Protein AF-R5N686-F1 (afdb_monomer)

pLDDT: mean 76.96, std 25.01, range [29.38, 97.94]

Structure (mmCIF, N/CA/C/O backbone):
data_AF-R5N686-F1
#
_entry.id   AF-R5N686-F1
#
loop_
_atom_site.group_PDB
_atom_site.id
_atom_site.type_symbol
_atom_site.label_atom_id
_atom_site.label_alt_id
_atom_site.label_comp_id
_atom_site.label_asym_id
_atom_site.label_entity_id
_atom_site.label_seq_id
_atom_site.pdbx_PDB_ins_code
_atom_site.Cartn_x
_atom_site.Cartn_y
_atom_site.Cartn_z
_atom_site.occupancy
_atom_site.B_iso_or_equiv
_atom_site.auth_seq_id
_atom_site.auth_comp_id
_atom_site.auth_asym_id
_atom_site.auth_atom_id
_atom_site.pdbx_PDB_model_num
ATOM 1 N N . MET A 1 1 ? 64.840 -12.764 22.451 1.00 42.88 1 MET A N 1
ATOM 2 C CA . MET A 1 1 ? 63.459 -12.683 21.934 1.00 42.88 1 MET A CA 1
ATOM 3 C C . MET A 1 1 ? 63.050 -14.094 21.562 1.00 42.88 1 MET A C 1
ATOM 5 O O . MET A 1 1 ? 63.512 -14.595 20.548 1.00 42.88 1 MET A O 1
ATOM 9 N N . LEU A 1 2 ? 62.350 -14.769 22.474 1.00 39.16 2 LEU A N 1
ATOM 10 C CA . LEU A 1 2 ? 61.938 -16.172 22.367 1.00 39.16 2 LEU A CA 1
ATOM 11 C C . LEU A 1 2 ? 60.474 -16.247 21.909 1.00 39.16 2 LEU A C 1
ATOM 13 O O . LEU A 1 2 ? 59.713 -15.312 22.149 1.00 39.16 2 LEU A O 1
ATOM 17 N N . GLY A 1 3 ? 60.158 -17.325 21.190 1.00 35.25 3 GLY A N 1
ATOM 18 C CA . GLY A 1 3 ? 58.956 -17.522 20.381 1.00 35.25 3 GLY A CA 1
ATOM 19 C C . GLY A 1 3 ? 57.636 -17.642 21.144 1.00 35.25 3 GLY A C 1
ATOM 20 O O . GLY A 1 3 ? 57.605 -17.960 22.329 1.00 35.25 3 GLY A O 1
ATOM 21 N N . LEU A 1 4 ? 56.549 -17.383 20.413 1.00 40.59 4 LEU A N 1
ATOM 22 C CA . LEU A 1 4 ? 55.171 -17.647 20.822 1.00 40.59 4 LEU A CA 1
ATOM 23 C C . LEU A 1 4 ? 54.800 -19.087 20.441 1.00 40.59 4 LEU A C 1
ATOM 25 O O . LEU A 1 4 ? 54.733 -19.414 19.256 1.00 40.59 4 LEU A O 1
ATOM 29 N N . GLU A 1 5 ? 54.546 -19.917 21.449 1.00 43.22 5 GLU A N 1
ATOM 30 C CA . GLU A 1 5 ? 53.893 -21.220 21.317 1.00 43.22 5 GLU A CA 1
ATOM 31 C C . GLU A 1 5 ? 52.370 -21.100 21.488 1.00 43.22 5 GLU A C 1
ATOM 33 O O . GLU A 1 5 ? 51.851 -20.171 22.109 1.00 43.22 5 GLU A O 1
ATOM 38 N N . ALA A 1 6 ? 51.678 -22.056 20.872 1.00 44.53 6 ALA A N 1
ATOM 39 C CA . ALA A 1 6 ? 50.236 -22.173 20.725 1.00 44.53 6 ALA A CA 1
ATOM 40 C C . ALA A 1 6 ? 49.488 -22.483 22.035 1.00 44.53 6 ALA A C 1
ATOM 42 O O . ALA A 1 6 ? 49.998 -23.177 22.910 1.00 44.53 6 ALA A O 1
ATOM 43 N N . LEU A 1 7 ? 48.220 -22.062 22.104 1.00 36.03 7 LEU A N 1
ATOM 44 C CA . LEU A 1 7 ? 47.238 -22.553 23.072 1.00 36.03 7 LEU A CA 1
ATOM 45 C C . LEU A 1 7 ? 45.886 -22.744 22.375 1.00 36.03 7 LEU A C 1
ATOM 47 O O . LEU A 1 7 ? 45.159 -21.796 22.090 1.00 36.03 7 LEU A O 1
ATOM 51 N N . THR A 1 8 ? 45.585 -24.004 22.079 1.00 42.06 8 THR A N 1
ATOM 52 C CA . THR A 1 8 ? 44.254 -24.524 21.761 1.00 42.06 8 THR A CA 1
ATOM 53 C C . THR A 1 8 ? 43.495 -24.759 23.067 1.00 42.06 8 THR A C 1
ATOM 55 O O . THR A 1 8 ? 44.001 -25.463 23.940 1.00 42.06 8 THR A O 1
ATOM 58 N N . GLN A 1 9 ? 42.283 -24.220 23.199 1.00 41.69 9 GLN A N 1
ATOM 59 C CA . GLN A 1 9 ? 41.334 -24.621 24.240 1.00 41.69 9 GLN A CA 1
ATOM 60 C C . GLN A 1 9 ? 40.068 -25.168 23.583 1.00 41.69 9 GLN A C 1
ATOM 62 O O . GLN A 1 9 ? 39.282 -24.427 22.998 1.00 41.69 9 GLN A O 1
ATOM 67 N N . GLU A 1 10 ? 39.909 -26.486 23.682 1.00 42.16 10 GLU A N 1
ATOM 68 C CA . GLU A 1 10 ? 38.623 -27.167 23.585 1.00 42.16 10 GLU A CA 1
ATOM 69 C C . GLU A 1 10 ? 37.818 -26.888 24.860 1.00 42.16 10 GLU A C 1
ATOM 71 O O . GLU A 1 10 ? 38.369 -26.924 25.963 1.00 42.16 10 GLU A O 1
ATOM 76 N N . VAL A 1 11 ? 36.516 -26.635 24.723 1.00 42.75 11 VAL A N 1
ATOM 77 C CA . VAL A 1 11 ? 35.592 -26.586 25.861 1.00 42.75 11 VAL A CA 1
ATOM 78 C C . VAL A 1 11 ? 34.513 -27.639 25.647 1.00 42.75 11 VAL A C 1
ATOM 80 O O . VAL A 1 11 ? 33.753 -27.599 24.679 1.00 42.75 11 VAL A O 1
ATOM 83 N N . SER A 1 12 ? 34.516 -28.606 26.560 1.00 42.28 12 SER A N 1
ATOM 84 C CA . SER A 1 12 ? 33.666 -29.788 26.605 1.00 42.28 12 SER A CA 1
ATOM 85 C C . SER A 1 12 ? 32.178 -29.465 26.696 1.00 42.28 12 SER A C 1
ATOM 87 O O . SER A 1 12 ? 31.728 -28.674 27.523 1.00 42.28 12 SER A O 1
ATOM 89 N N . SER A 1 13 ? 31.407 -30.175 25.876 1.00 47.75 13 SER A N 1
ATOM 90 C CA . SER A 1 13 ? 29.952 -30.280 25.952 1.00 47.75 13 SER A CA 1
ATOM 91 C C . SER A 1 13 ? 29.552 -31.221 27.090 1.00 47.75 13 SER A C 1
ATOM 93 O O . SER A 1 13 ? 29.556 -32.430 26.893 1.00 47.75 13 SER A O 1
ATOM 95 N N . SER A 1 14 ? 29.211 -30.697 28.270 1.00 42.28 14 SER A N 1
ATOM 96 C CA . SER A 1 14 ? 28.464 -31.449 29.297 1.00 42.28 14 SER A CA 1
ATOM 97 C C . SER A 1 14 ? 28.115 -30.568 30.500 1.00 42.28 14 SER A C 1
ATOM 99 O O . SER A 1 14 ? 28.867 -30.561 31.471 1.00 42.28 14 SER A O 1
ATOM 101 N N . THR A 1 15 ? 27.012 -29.809 30.453 1.00 45.69 15 THR A N 1
ATOM 102 C CA . THR A 1 15 ? 26.238 -29.376 31.648 1.00 45.69 15 THR A CA 1
ATOM 103 C C . THR A 1 15 ? 25.014 -28.545 31.245 1.00 45.69 15 THR A C 1
ATOM 105 O O . THR A 1 15 ? 24.972 -27.350 31.482 1.00 45.69 15 THR A O 1
ATOM 108 N N . LEU A 1 16 ? 24.001 -29.163 30.626 1.00 40.44 16 LEU A N 1
ATOM 109 C CA . LEU A 1 16 ? 22.613 -28.653 30.611 1.00 40.44 16 LEU A CA 1
ATOM 110 C C . LEU A 1 16 ? 21.619 -29.825 30.494 1.00 40.44 16 LEU A C 1
ATOM 112 O O . LEU A 1 16 ? 20.724 -29.826 29.656 1.00 40.44 16 LEU A O 1
ATOM 116 N N . LEU A 1 17 ? 21.804 -30.867 31.307 1.00 42.91 17 LEU A N 1
ATOM 117 C CA . LEU A 1 17 ? 20.810 -31.936 31.447 1.00 42.91 17 LEU A CA 1
ATOM 118 C C . LEU A 1 17 ? 20.824 -32.527 32.862 1.00 42.91 17 LEU A C 1
ATOM 120 O O . LEU A 1 17 ? 20.857 -33.735 33.047 1.00 42.91 17 LEU A O 1
ATOM 124 N N . GLU A 1 18 ? 20.837 -31.654 33.870 1.00 43.22 18 GLU A N 1
ATOM 125 C CA . GLU A 1 18 ? 20.765 -32.065 35.278 1.00 43.22 18 GLU A CA 1
ATOM 126 C C . GLU A 1 18 ? 19.968 -31.055 36.120 1.00 43.22 18 GLU A C 1
ATOM 128 O O . GLU A 1 18 ? 20.351 -30.673 37.219 1.00 43.22 18 GLU A O 1
ATOM 133 N N . GLN A 1 19 ? 18.842 -30.587 35.570 1.00 42.19 19 GLN A N 1
ATOM 134 C CA . GLN A 1 19 ? 17.788 -29.873 36.311 1.00 42.19 19 GLN A CA 1
ATOM 135 C C . GLN A 1 19 ? 16.384 -30.323 35.872 1.00 42.19 19 GLN A C 1
ATOM 137 O O . GLN A 1 19 ? 15.437 -29.546 35.851 1.00 42.19 19 GLN A O 1
ATOM 142 N N . ALA A 1 20 ? 16.243 -31.598 35.513 1.00 40.50 20 ALA A N 1
ATOM 143 C CA . ALA A 1 20 ? 14.956 -32.212 35.200 1.00 40.50 20 ALA A CA 1
ATOM 144 C C . ALA A 1 20 ? 14.817 -33.539 35.952 1.00 40.50 20 ALA A C 1
ATOM 146 O O . ALA A 1 20 ? 14.688 -34.593 35.340 1.00 40.50 20 ALA A O 1
ATOM 147 N N . ASN A 1 21 ? 14.920 -33.504 37.286 1.00 40.41 21 ASN A N 1
ATOM 148 C CA . ASN A 1 21 ? 14.367 -34.574 38.116 1.00 40.41 21 ASN A CA 1
ATOM 149 C C . ASN A 1 21 ? 14.237 -34.163 39.592 1.00 40.41 21 ASN A C 1
ATOM 151 O O . ASN A 1 21 ? 15.184 -34.279 40.363 1.00 40.41 21 ASN A O 1
ATOM 155 N N . SER A 1 22 ? 13.049 -33.693 39.980 1.00 40.00 22 SER A N 1
ATOM 156 C CA . SER A 1 22 ? 12.527 -33.801 41.350 1.00 40.00 22 SER A CA 1
ATOM 157 C C . SER A 1 22 ? 11.013 -33.542 41.351 1.00 40.00 22 SER A C 1
ATOM 159 O O . SER A 1 22 ? 10.584 -32.404 41.502 1.00 40.00 22 SER A O 1
ATOM 161 N N . LEU A 1 23 ? 10.257 -34.619 41.093 1.00 38.88 23 LEU A N 1
ATOM 162 C CA . LEU A 1 23 ? 8.951 -35.047 41.645 1.00 38.88 23 LEU A CA 1
ATOM 163 C C . LEU A 1 23 ? 8.036 -33.960 42.264 1.00 38.88 23 LEU A C 1
ATOM 165 O O . LEU A 1 23 ? 8.444 -33.235 43.162 1.00 38.88 23 LEU A O 1
ATOM 169 N N . SER A 1 24 ? 6.747 -33.907 41.919 1.00 42.88 24 SER A N 1
ATOM 170 C CA . SER A 1 24 ? 5.786 -34.864 42.493 1.00 42.88 24 SER A CA 1
ATOM 171 C C . SER A 1 24 ? 4.567 -35.165 41.610 1.00 42.88 24 SER A C 1
ATOM 173 O O . SER A 1 24 ? 3.886 -34.259 41.131 1.00 42.88 24 SER A O 1
ATOM 175 N N . GLU A 1 25 ? 4.285 -36.462 41.489 1.00 46.19 25 GLU A N 1
ATOM 176 C CA . GLU A 1 25 ? 3.069 -37.085 40.962 1.00 46.19 25 GLU A CA 1
ATOM 177 C C . GLU A 1 25 ? 1.805 -36.611 41.693 1.00 46.19 25 GLU A C 1
ATOM 179 O O . GLU A 1 25 ? 1.758 -36.591 42.923 1.00 46.19 25 GLU A O 1
ATOM 184 N N . ILE A 1 26 ? 0.753 -36.320 40.928 1.00 45.06 26 ILE A N 1
ATOM 185 C CA . ILE A 1 26 ? -0.628 -36.291 41.416 1.00 45.06 26 ILE A CA 1
ATOM 186 C C . ILE A 1 26 ? -1.411 -37.257 40.527 1.00 45.06 26 ILE A C 1
ATOM 188 O O . ILE A 1 26 ? -1.443 -37.098 39.308 1.00 45.06 26 ILE A O 1
ATOM 192 N N . SER A 1 27 ? -1.962 -38.311 41.125 1.00 44.19 27 SER A N 1
ATOM 193 C CA . SER A 1 27 ? -2.693 -39.375 40.431 1.00 44.19 27 SER A CA 1
ATOM 194 C C . SER A 1 27 ? -4.096 -38.930 40.009 1.00 44.19 27 SER A C 1
ATOM 196 O O . SER A 1 27 ? -4.791 -38.272 40.780 1.00 44.19 27 SER A O 1
ATOM 198 N N . GLU A 1 28 ? -4.549 -39.386 38.838 1.00 43.69 28 GLU A N 1
ATOM 199 C CA . GLU A 1 28 ? -5.831 -39.080 38.167 1.00 43.69 28 GLU A CA 1
ATOM 200 C C . GLU A 1 28 ? -7.117 -39.567 38.894 1.00 43.69 28 GLU A C 1
ATOM 202 O O . GLU A 1 28 ? -8.157 -39.760 38.269 1.00 43.69 28 GLU A O 1
ATOM 207 N N . ALA A 1 29 ? -7.092 -39.755 40.218 1.00 47.91 29 ALA A N 1
ATOM 208 C CA . ALA A 1 29 ? -8.211 -40.283 41.010 1.00 47.91 29 ALA A CA 1
ATOM 209 C C . ALA A 1 29 ? -8.917 -39.255 41.925 1.00 47.91 29 ALA A C 1
ATOM 211 O O . ALA A 1 29 ? -9.912 -39.606 42.554 1.00 47.91 29 ALA A O 1
ATOM 212 N N . GLU A 1 30 ? -8.474 -37.993 41.989 1.00 42.38 30 GLU A N 1
ATOM 213 C CA . GLU A 1 30 ? -9.060 -36.974 42.892 1.00 42.38 30 GLU A CA 1
ATOM 214 C C . GLU A 1 30 ? -10.065 -36.002 42.238 1.00 42.38 30 GLU A C 1
ATOM 216 O O . GLU A 1 30 ? -10.583 -35.114 42.909 1.00 42.38 30 GLU A O 1
ATOM 221 N N . LEU A 1 31 ? -10.416 -36.171 40.957 1.00 38.16 31 LEU A N 1
ATOM 222 C CA . LEU A 1 31 ? -11.329 -35.248 40.251 1.00 38.16 31 LEU A CA 1
ATOM 223 C C . LEU A 1 31 ? -12.783 -35.728 40.112 1.00 38.16 31 LEU A C 1
ATOM 225 O O . LEU A 1 31 ? -13.581 -35.033 39.493 1.00 38.16 31 LEU A O 1
ATOM 229 N N . ASN A 1 32 ? -13.164 -36.874 40.690 1.00 45.00 32 ASN A N 1
ATOM 230 C CA . ASN A 1 32 ? -14.525 -37.412 40.542 1.00 45.00 32 ASN A CA 1
ATOM 231 C C . ASN A 1 32 ? -15.114 -37.993 41.840 1.00 45.00 32 ASN A C 1
ATOM 233 O O . ASN A 1 32 ? -15.449 -39.175 41.916 1.00 45.00 32 ASN A O 1
ATOM 237 N N . SER A 1 33 ? -15.319 -37.150 42.857 1.00 37.72 33 SER A N 1
ATOM 238 C CA . SER A 1 33 ? -16.253 -37.489 43.940 1.00 37.72 33 SER A CA 1
ATOM 239 C C . SER A 1 33 ? -17.070 -36.273 44.413 1.00 37.72 33 SER A C 1
ATOM 241 O O . SER A 1 33 ? -16.498 -35.205 44.628 1.00 37.72 33 SER A O 1
ATOM 243 N N . PRO A 1 34 ? -18.408 -36.396 44.539 1.00 38.56 34 PRO A N 1
ATOM 244 C CA . PRO A 1 34 ? -19.274 -35.329 45.027 1.00 38.56 34 PRO A CA 1
ATOM 245 C C . PRO A 1 34 ? -19.347 -35.383 46.555 1.00 38.56 34 PRO A C 1
ATOM 247 O O . PRO A 1 34 ? -19.547 -36.459 47.120 1.00 38.56 34 PRO A O 1
ATOM 250 N N . ILE A 1 35 ? -19.214 -34.242 47.235 1.00 37.38 35 ILE A N 1
ATOM 251 C CA . ILE A 1 35 ? -19.389 -34.186 48.692 1.00 37.38 35 ILE A CA 1
ATOM 252 C C . ILE A 1 35 ? -20.564 -33.275 49.035 1.00 37.38 35 ILE A C 1
ATOM 254 O O . ILE A 1 35 ? -20.552 -32.070 48.789 1.00 37.38 35 ILE A O 1
ATOM 258 N N . GLU A 1 36 ? -21.589 -33.938 49.567 1.00 33.41 36 GLU A N 1
ATOM 259 C CA . GLU A 1 36 ? -22.835 -33.407 50.098 1.00 33.41 36 GLU A CA 1
ATOM 260 C C . GLU A 1 36 ? -22.649 -32.594 51.388 1.00 33.41 36 GLU A C 1
ATOM 262 O O . GLU A 1 36 ? -21.707 -32.766 52.162 1.00 33.41 36 GLU A O 1
ATOM 267 N N . LEU A 1 37 ? -23.628 -31.718 51.593 1.00 33.28 37 LEU A N 1
ATOM 268 C CA . LEU A 1 37 ? -23.856 -30.829 52.724 1.00 33.28 37 LEU A CA 1
ATOM 269 C C . LEU A 1 37 ? -24.399 -31.607 53.943 1.00 33.28 37 LEU A C 1
ATOM 271 O O . LEU A 1 37 ? -25.411 -32.288 53.804 1.00 33.28 37 LEU A O 1
ATOM 275 N N . ASP A 1 38 ? -23.840 -31.421 55.143 1.00 29.44 38 ASP A N 1
ATOM 276 C CA . ASP A 1 38 ? -24.598 -31.595 56.396 1.00 29.44 38 ASP A CA 1
ATOM 277 C C . ASP A 1 38 ? -24.026 -30.729 57.542 1.00 29.44 38 ASP A C 1
ATOM 279 O O . ASP A 1 38 ? -22.959 -30.131 57.445 1.00 29.44 38 ASP A O 1
ATOM 283 N N . SER A 1 39 ? -24.813 -30.609 58.602 1.00 30.70 39 SER A N 1
ATOM 284 C CA . SER A 1 39 ? -25.209 -29.400 59.313 1.00 30.70 39 SER A CA 1
ATOM 285 C C . SER A 1 39 ? -24.651 -29.244 60.743 1.00 30.70 39 SER A C 1
ATOM 287 O O . SER A 1 39 ? -24.145 -30.192 61.338 1.00 30.70 39 SER A O 1
ATOM 289 N N . LYS A 1 40 ? -24.913 -28.044 61.311 1.00 34.56 40 LYS A N 1
ATOM 290 C CA . LYS A 1 40 ? -24.897 -27.620 62.741 1.00 34.56 40 LYS A CA 1
ATOM 291 C C . LYS A 1 40 ? -23.532 -27.226 63.319 1.00 34.56 40 LYS A C 1
ATOM 293 O O . LYS A 1 40 ? -22.556 -27.929 63.143 1.00 34.56 40 LYS A O 1
ATOM 298 N N . GLU A 1 41 ? -23.358 -26.165 64.105 1.00 30.36 41 GLU A N 1
ATOM 299 C CA . GLU A 1 41 ? -24.193 -25.088 64.660 1.00 30.36 41 GLU A CA 1
ATOM 300 C C . GLU A 1 41 ? -23.201 -24.119 65.346 1.00 30.36 41 GLU A C 1
ATOM 302 O O . GLU A 1 41 ? -22.341 -24.606 66.074 1.00 30.36 41 GLU A O 1
ATOM 307 N N . HIS A 1 42 ? -23.327 -22.794 65.190 1.00 29.38 42 HIS A N 1
ATOM 308 C CA . HIS A 1 42 ? -23.282 -21.837 66.316 1.00 29.38 42 HIS A CA 1
ATOM 309 C C . HIS A 1 42 ? -23.643 -20.422 65.826 1.00 29.38 42 HIS A C 1
ATOM 311 O O . HIS A 1 42 ? -22.887 -19.793 65.089 1.00 29.38 42 HIS A O 1
ATOM 317 N N . ILE A 1 43 ? -24.807 -19.917 66.242 1.00 33.91 43 ILE A N 1
ATOM 318 C CA . ILE A 1 43 ? -25.240 -18.524 66.061 1.00 33.91 43 ILE A CA 1
ATOM 319 C C . ILE A 1 43 ? -25.194 -17.846 67.428 1.00 33.91 43 ILE A C 1
ATOM 321 O O . ILE A 1 43 ? -25.894 -18.301 68.330 1.00 33.91 43 ILE A O 1
ATOM 325 N N . GLN A 1 44 ? -24.489 -16.715 67.549 1.00 31.44 44 GLN A N 1
ATOM 326 C CA . GLN A 1 44 ? -24.912 -15.607 68.420 1.00 31.44 44 GLN A CA 1
ATOM 327 C C . GLN A 1 44 ? -24.107 -14.319 68.172 1.00 31.44 44 GLN A C 1
ATOM 329 O O . GLN A 1 44 ? -22.892 -14.314 68.342 1.00 31.44 44 GLN A O 1
ATOM 334 N N . GLY A 1 45 ? -24.801 -13.213 67.850 1.00 30.25 45 GLY A N 1
ATOM 335 C CA . GLY A 1 45 ? -24.274 -11.856 68.075 1.00 30.25 45 GLY A CA 1
ATOM 336 C C . GLY A 1 45 ? -24.681 -10.736 67.099 1.00 30.25 45 GLY A C 1
ATOM 337 O O . GLY A 1 45 ? -23.830 -10.279 66.356 1.00 30.25 45 GLY A O 1
ATOM 338 N N . LEU A 1 46 ? -25.937 -10.258 67.188 1.00 37.38 46 LEU A N 1
ATOM 339 C CA . LEU A 1 46 ? -26.407 -8.856 66.988 1.00 37.38 46 LEU A CA 1
ATOM 340 C C . LEU A 1 46 ? -26.129 -8.163 65.624 1.00 37.38 46 LEU A C 1
ATOM 342 O O . LEU A 1 46 ? -25.040 -7.676 65.365 1.00 37.38 46 LEU A O 1
ATOM 346 N N . GLN A 1 47 ? -27.087 -8.183 64.686 1.00 32.72 47 GLN A N 1
ATOM 347 C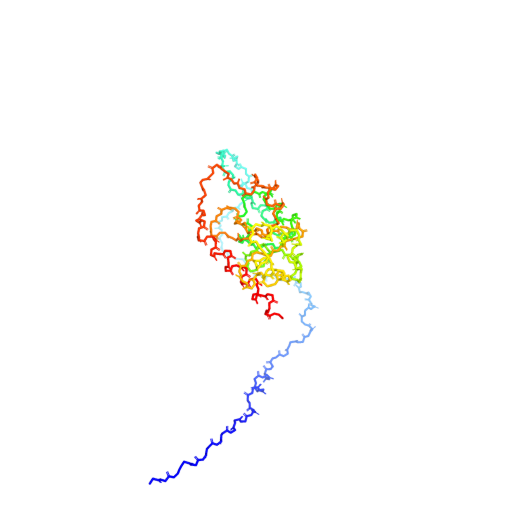 CA . GLN A 1 47 ? -28.125 -7.154 64.413 1.00 32.72 47 GLN A CA 1
ATOM 348 C C . GLN A 1 47 ? -27.653 -5.844 63.742 1.00 32.72 47 GLN A C 1
ATOM 350 O O . GLN A 1 47 ? -27.075 -4.979 64.390 1.00 32.72 47 GLN A O 1
ATOM 355 N N . GLY A 1 48 ? -28.095 -5.651 62.487 1.00 30.48 48 GLY A N 1
ATOM 356 C CA . GLY A 1 48 ? -28.457 -4.333 61.949 1.00 30.48 48 GLY A CA 1
ATOM 357 C C . GLY A 1 48 ? -27.774 -3.898 60.649 1.00 30.48 48 GLY A C 1
ATOM 358 O O . GLY A 1 48 ? -26.851 -3.101 60.710 1.00 30.48 48 GLY A O 1
ATOM 359 N N . GLN A 1 49 ? -28.282 -4.343 59.492 1.00 35.44 49 GLN A N 1
ATOM 360 C CA . GLN A 1 49 ? -28.658 -3.483 58.352 1.00 35.44 49 GLN A CA 1
ATOM 361 C C . GLN A 1 49 ? -29.222 -4.348 57.214 1.00 35.44 49 GLN A C 1
ATOM 363 O O . GLN A 1 49 ? -28.494 -5.052 56.520 1.00 35.44 49 GLN A O 1
ATOM 368 N N . GLU A 1 50 ? -30.543 -4.298 57.038 1.00 36.25 50 GLU A N 1
ATOM 369 C CA . GLU A 1 50 ? -31.179 -4.670 55.777 1.00 36.25 50 GLU A CA 1
ATOM 370 C C . GLU A 1 50 ? -30.794 -3.638 54.712 1.00 36.25 50 GLU A C 1
ATOM 372 O O . GLU A 1 50 ? -31.012 -2.441 54.895 1.00 36.25 50 GLU A O 1
ATOM 377 N N . ILE A 1 51 ? -30.272 -4.104 53.582 1.00 39.16 51 ILE A N 1
ATOM 378 C CA . ILE A 1 51 ? -30.363 -3.388 52.308 1.00 39.16 51 ILE A CA 1
ATOM 379 C C . ILE A 1 51 ? -31.031 -4.318 51.303 1.00 39.16 51 ILE A C 1
ATOM 381 O O . ILE A 1 51 ? -30.408 -4.954 50.460 1.00 39.16 51 ILE A O 1
ATOM 385 N N . THR A 1 52 ? -32.350 -4.405 51.430 1.00 32.81 52 THR A N 1
ATOM 386 C CA . THR A 1 52 ? -33.242 -4.663 50.305 1.00 32.81 52 THR A CA 1
ATOM 387 C C . THR A 1 52 ? -33.367 -3.370 49.504 1.00 32.81 52 THR A C 1
ATOM 389 O O . THR A 1 52 ? -33.953 -2.417 50.008 1.00 32.81 52 THR A O 1
ATOM 392 N N . SER A 1 53 ? -32.870 -3.322 48.268 1.00 38.88 53 SER A N 1
ATOM 393 C CA . SER A 1 53 ? -33.523 -2.534 47.212 1.00 38.88 53 SER A CA 1
ATOM 394 C C . SER A 1 53 ? -32.969 -2.889 45.829 1.00 38.88 53 SER A C 1
ATOM 396 O O . SER A 1 53 ? -31.953 -2.363 45.386 1.00 38.88 53 SER A O 1
ATOM 398 N N . LEU A 1 54 ? -33.684 -3.758 45.111 1.00 45.53 54 LEU A N 1
ATOM 399 C CA . LEU A 1 54 ? -33.652 -3.845 43.646 1.00 45.53 54 LEU A CA 1
ATOM 400 C C . LEU A 1 54 ? -34.427 -2.645 43.062 1.00 45.53 54 LEU A C 1
ATOM 402 O O . LEU A 1 54 ? -35.487 -2.812 42.464 1.00 45.53 54 LEU A O 1
ATOM 406 N N . GLY A 1 55 ? -33.939 -1.427 43.322 1.00 40.78 55 GLY A N 1
ATOM 407 C CA . GLY A 1 55 ? -34.655 -0.173 43.053 1.00 40.78 55 GLY A CA 1
ATOM 408 C C . GLY A 1 55 ? -33.873 0.891 42.279 1.00 40.78 55 GLY A C 1
ATOM 409 O O . GLY A 1 55 ? -34.426 1.952 42.012 1.00 40.78 55 GLY A O 1
ATOM 410 N N . GLU A 1 56 ? -32.628 0.634 41.874 1.00 41.47 56 GLU A N 1
ATOM 411 C CA . GLU A 1 56 ? -31.776 1.627 41.190 1.00 41.47 56 GLU A CA 1
ATOM 412 C C . GLU A 1 56 ? -31.648 1.393 39.673 1.00 41.47 56 GLU A C 1
ATOM 414 O O . GLU A 1 56 ? -30.597 1.616 39.085 1.00 41.47 56 GLU A O 1
ATOM 419 N N . LEU A 1 57 ? -32.723 0.956 39.006 1.00 40.59 57 LEU A N 1
ATOM 420 C CA . LEU A 1 57 ? -32.773 0.859 37.536 1.00 40.59 57 LEU A CA 1
ATOM 421 C C . LEU A 1 57 ? -33.911 1.667 36.901 1.00 40.59 57 LEU A C 1
ATOM 423 O O . LEU A 1 57 ? -34.374 1.322 35.824 1.00 40.59 57 LEU A O 1
ATOM 427 N N . ASN A 1 58 ? -34.361 2.751 37.536 1.00 42.62 58 ASN A N 1
ATOM 428 C CA . ASN A 1 58 ? -35.345 3.662 36.937 1.00 42.62 58 ASN A CA 1
ATOM 429 C C . ASN A 1 58 ? -35.058 5.131 37.274 1.00 42.62 58 ASN A C 1
ATOM 431 O O . ASN A 1 58 ? -35.931 5.854 37.751 1.00 42.62 58 ASN A O 1
ATOM 435 N N . ASN A 1 59 ? -33.839 5.592 36.984 1.00 41.56 59 ASN A N 1
ATOM 436 C CA . ASN A 1 59 ? -33.635 7.021 36.761 1.00 41.56 59 ASN A CA 1
ATOM 437 C C . ASN A 1 59 ? -33.947 7.332 35.289 1.00 41.56 59 ASN A C 1
ATOM 439 O O . ASN A 1 59 ? -33.348 6.709 34.407 1.00 41.56 59 ASN A O 1
ATOM 443 N N . PRO A 1 60 ? -34.855 8.280 34.991 1.00 42.31 60 PRO A N 1
ATOM 444 C CA . PRO A 1 60 ? -34.995 8.805 33.643 1.00 42.31 60 PRO A CA 1
ATOM 445 C C . PRO A 1 60 ? -33.666 9.455 33.256 1.00 42.31 60 PRO A C 1
ATOM 447 O O . PRO A 1 60 ? -33.205 10.373 33.933 1.00 42.31 60 PRO A O 1
ATOM 450 N N . ILE A 1 61 ? -33.036 8.985 32.179 1.00 44.88 61 ILE A N 1
ATOM 451 C CA . ILE A 1 61 ? -31.906 9.692 31.569 1.00 44.88 61 ILE A CA 1
ATOM 452 C C . ILE A 1 61 ? -32.501 10.879 30.808 1.00 44.88 61 ILE A C 1
ATOM 454 O O . ILE A 1 61 ? -32.712 10.835 29.598 1.00 44.88 61 ILE A O 1
ATOM 458 N N . GLU A 1 62 ? -32.854 11.925 31.547 1.00 47.56 62 GLU A N 1
ATOM 459 C CA . GLU A 1 62 ? -33.143 13.235 30.990 1.00 47.56 62 GLU A CA 1
ATOM 460 C C . GLU A 1 62 ? -31.806 13.960 30.802 1.00 47.56 62 GLU A C 1
ATOM 462 O O . GLU A 1 62 ? -31.051 14.162 31.751 1.00 47.56 62 GLU A O 1
ATOM 467 N N . GLY A 1 63 ? -31.499 14.295 29.547 1.00 43.53 63 GLY A N 1
ATOM 468 C CA . GLY A 1 63 ? -30.322 15.077 29.177 1.00 43.53 63 GLY A CA 1
ATOM 469 C C . GLY A 1 63 ? -29.146 14.258 28.647 1.00 43.53 63 GLY A C 1
ATOM 470 O O . GLY A 1 63 ? -28.092 14.196 29.272 1.00 43.53 63 GLY A O 1
ATOM 471 N N . LYS A 1 64 ? -29.265 13.715 27.431 1.00 41.84 64 LYS A N 1
ATOM 472 C CA . LYS A 1 64 ? -28.108 13.732 26.528 1.00 41.84 64 LYS A CA 1
ATOM 473 C C . LYS A 1 64 ? -28.284 14.902 25.571 1.00 41.84 64 LYS A C 1
ATOM 475 O O . LYS A 1 64 ? -29.019 14.822 24.591 1.00 41.84 64 LYS A O 1
ATOM 480 N N . GLU A 1 65 ? -27.605 15.987 25.931 1.00 43.50 65 GLU A N 1
ATOM 481 C CA . GLU A 1 65 ? -26.953 16.926 25.014 1.00 43.50 65 GLU A CA 1
ATOM 482 C C . GLU A 1 65 ? -26.550 16.233 23.696 1.00 43.50 65 GLU A C 1
ATOM 484 O O . GLU A 1 65 ? -26.223 15.039 23.720 1.00 43.50 65 GLU A O 1
ATOM 489 N N . PRO A 1 66 ? -26.538 16.934 22.550 1.00 42.16 66 PRO A N 1
ATOM 490 C CA . PRO A 1 66 ? -26.110 16.357 21.285 1.00 42.16 66 PRO A CA 1
ATOM 491 C C . PRO A 1 66 ? -24.618 16.031 21.389 1.00 42.16 66 PRO A C 1
ATOM 493 O O . PRO A 1 66 ? -23.765 16.861 21.095 1.00 42.16 66 PRO A O 1
ATOM 496 N N . SER A 1 67 ? -24.288 14.828 21.864 1.00 39.53 67 SER A N 1
ATOM 497 C CA . SER A 1 67 ? -22.915 14.351 21.877 1.00 39.53 67 SER A CA 1
ATOM 498 C C . SER A 1 67 ? -22.499 14.244 20.422 1.00 39.53 67 SER A C 1
ATOM 500 O O . SER A 1 67 ? -23.018 13.389 19.698 1.00 39.53 67 SER A O 1
ATOM 502 N N . GLU A 1 68 ? -21.612 15.132 19.991 1.00 47.12 68 GLU A N 1
ATOM 503 C CA . GLU A 1 68 ? -20.849 14.988 18.762 1.00 47.12 68 GLU A CA 1
ATOM 504 C C . GLU A 1 68 ? -20.310 13.552 18.732 1.00 47.12 68 GLU A C 1
ATOM 506 O O . GLU A 1 68 ? -19.424 13.191 19.505 1.00 47.12 68 GLU A O 1
ATOM 511 N N . LYS A 1 69 ? -20.929 12.676 17.931 1.00 46.47 69 LYS A N 1
ATOM 512 C CA . LYS A 1 69 ? -20.512 11.278 17.819 1.00 46.47 69 LYS A CA 1
ATOM 513 C C . LYS A 1 69 ? -19.212 11.244 17.025 1.00 46.47 69 LYS A C 1
ATOM 515 O O . LYS A 1 69 ? -19.222 11.076 15.811 1.00 46.47 69 LYS A O 1
ATOM 520 N N . THR A 1 70 ? -18.094 11.460 17.699 1.00 58.88 70 THR A N 1
ATOM 521 C CA . THR A 1 70 ? -16.768 11.234 17.134 1.00 58.88 70 THR A CA 1
ATOM 522 C C . THR A 1 70 ? -16.323 9.824 17.520 1.00 58.88 70 THR A C 1
ATOM 524 O O . THR A 1 70 ? -15.819 9.626 18.624 1.00 58.88 70 THR A O 1
ATOM 527 N N . GLY A 1 71 ? -16.535 8.852 16.630 1.00 68.81 71 GLY A N 1
ATOM 528 C CA . GLY A 1 71 ? -16.059 7.471 16.782 1.00 68.81 71 GLY A CA 1
ATOM 529 C C . GLY A 1 71 ? -17.156 6.414 16.944 1.00 68.81 71 GLY A C 1
ATOM 530 O O . GLY A 1 71 ? -18.317 6.724 17.222 1.00 68.81 71 GLY A O 1
ATOM 531 N N . LEU A 1 72 ? -16.746 5.154 16.777 1.00 82.81 72 LEU A N 1
ATOM 532 C CA . LEU A 1 72 ? -17.570 3.959 16.979 1.00 82.81 72 LEU A CA 1
ATOM 533 C C . LEU A 1 72 ? -18.043 3.830 18.437 1.00 82.81 72 LEU A C 1
ATOM 535 O O . LEU A 1 72 ? -17.295 4.115 19.378 1.00 82.81 72 LEU A O 1
ATOM 539 N N . SER A 1 73 ? -19.272 3.351 18.633 1.00 87.69 73 SER A N 1
ATOM 540 C CA . SER A 1 73 ? -19.777 2.930 19.942 1.00 87.69 73 SER A CA 1
ATOM 541 C C . SER A 1 73 ? -19.063 1.670 20.440 1.00 87.69 73 SER A C 1
ATOM 543 O O . SER A 1 73 ? -18.490 0.911 19.663 1.00 87.69 73 SER A O 1
ATOM 545 N N . LEU A 1 74 ? -19.111 1.421 21.753 1.00 87.38 74 LEU A N 1
ATOM 546 C CA . LEU A 1 74 ? -18.467 0.243 22.344 1.00 87.38 74 LEU A CA 1
ATOM 547 C C . LEU A 1 74 ? -19.001 -1.073 21.754 1.00 87.38 74 LEU A C 1
ATOM 549 O O . LEU A 1 74 ? -18.228 -1.997 21.536 1.00 87.38 74 LEU A O 1
ATOM 553 N N . GLU A 1 75 ? -20.302 -1.144 21.470 1.00 87.94 75 GLU A N 1
ATOM 554 C CA . GLU A 1 75 ? -20.925 -2.319 20.854 1.00 87.94 75 GLU A CA 1
ATOM 555 C C . GLU A 1 75 ? -20.401 -2.549 19.429 1.00 87.94 75 GLU A C 1
ATOM 557 O O . GLU A 1 75 ? -19.996 -3.660 19.099 1.00 87.94 75 GLU A O 1
ATOM 562 N N . GLU A 1 76 ? -20.313 -1.492 18.615 1.00 90.06 76 GLU A N 1
ATOM 563 C CA . GLU A 1 76 ? -19.757 -1.568 17.255 1.00 90.06 76 GLU A CA 1
ATOM 564 C C . GLU A 1 76 ? -18.289 -2.011 17.260 1.00 90.06 76 GLU A C 1
ATOM 566 O O . GLU A 1 76 ? -17.896 -2.832 16.436 1.00 90.06 76 GLU A O 1
ATOM 571 N N . LYS A 1 77 ? -17.487 -1.519 18.213 1.00 90.69 77 LYS A N 1
ATOM 572 C CA . LYS A 1 77 ? -16.080 -1.918 18.359 1.00 90.69 77 LYS A CA 1
ATOM 573 C C . LYS A 1 77 ? -15.928 -3.403 18.677 1.00 90.69 77 LYS A C 1
ATOM 575 O O . LYS A 1 77 ? -15.113 -4.073 18.051 1.00 90.69 77 LYS A O 1
ATOM 580 N N . VAL A 1 78 ? -16.725 -3.917 19.616 1.00 91.06 78 VAL A N 1
ATOM 581 C CA . VAL A 1 78 ? -16.689 -5.336 20.007 1.00 91.06 78 VAL A CA 1
ATOM 582 C C . VAL A 1 78 ? -17.094 -6.233 18.837 1.00 91.06 78 VAL A C 1
ATOM 584 O O . VAL A 1 78 ? -16.426 -7.230 18.578 1.00 91.06 78 VAL A O 1
ATOM 587 N N . LEU A 1 79 ? -18.147 -5.867 18.100 1.00 91.56 79 LEU A N 1
ATOM 588 C CA . LEU A 1 79 ? -18.578 -6.624 16.921 1.00 91.56 79 LEU A CA 1
ATOM 589 C C . LEU A 1 79 ? -17.516 -6.614 15.817 1.00 91.56 79 LEU A C 1
ATOM 591 O O . LEU A 1 79 ? -17.233 -7.654 15.228 1.00 91.56 79 LEU A O 1
ATOM 595 N N . LEU A 1 80 ? -16.903 -5.455 15.563 1.00 92.19 80 LEU A N 1
ATOM 596 C CA . LEU A 1 80 ? -15.844 -5.328 14.568 1.00 92.19 80 LEU A CA 1
ATOM 597 C C . LEU A 1 80 ? -14.622 -6.176 14.938 1.00 92.19 80 LEU A C 1
ATOM 599 O O . LEU A 1 80 ? -14.050 -6.828 14.065 1.00 92.19 80 LEU A O 1
ATOM 603 N N . GLN A 1 81 ? -14.241 -6.201 16.216 1.00 92.94 81 GLN A N 1
ATOM 604 C CA . GLN A 1 81 ? -13.148 -7.037 16.711 1.00 92.94 81 GLN A CA 1
ATOM 605 C C . GLN A 1 81 ? -13.416 -8.528 16.513 1.00 92.94 81 GLN A C 1
ATOM 607 O O . GLN A 1 81 ? -12.545 -9.238 16.014 1.00 92.94 81 GLN A O 1
ATOM 612 N N . ASP A 1 82 ? -14.610 -8.993 16.882 1.00 92.38 82 ASP A N 1
ATOM 613 C CA . ASP A 1 82 ? -15.008 -10.399 16.751 1.00 92.38 82 ASP A CA 1
ATOM 614 C C . ASP A 1 82 ? -15.040 -10.847 15.279 1.00 92.38 82 ASP A C 1
ATOM 616 O O . ASP A 1 82 ? -14.564 -11.930 14.940 1.00 92.38 82 ASP A O 1
ATOM 620 N N . GLU A 1 83 ? -15.523 -9.982 14.380 1.00 93.00 83 GLU A N 1
ATOM 621 C CA . GLU A 1 83 ? -15.607 -10.265 12.944 1.00 93.00 83 GLU A CA 1
ATOM 622 C C . GLU A 1 83 ? -14.230 -10.276 12.255 1.00 93.00 83 GLU A C 1
ATOM 624 O O . GLU A 1 83 ? -13.943 -11.140 11.420 1.00 93.00 83 GLU A O 1
ATOM 629 N N . THR A 1 84 ? -13.375 -9.299 12.565 1.00 93.62 84 THR A N 1
ATOM 630 C CA . THR A 1 84 ? -12.145 -9.035 11.794 1.00 93.62 84 THR A CA 1
ATOM 631 C C . THR A 1 84 ? -10.881 -9.598 12.430 1.00 93.62 84 THR A C 1
ATOM 633 O O . THR A 1 84 ? -9.918 -9.907 11.719 1.00 93.62 84 THR A O 1
ATOM 636 N N . GLY A 1 85 ? -10.875 -9.727 13.758 1.00 94.38 85 GLY A N 1
ATOM 637 C CA . GLY A 1 85 ? -9.688 -10.012 14.555 1.00 94.38 85 GLY A CA 1
ATOM 638 C C . GLY A 1 85 ? -8.682 -8.858 14.617 1.00 94.38 85 GLY A C 1
ATOM 639 O O . GLY A 1 85 ? -7.530 -9.101 14.972 1.00 94.38 85 GLY A O 1
ATOM 640 N N . TRP A 1 86 ? -9.0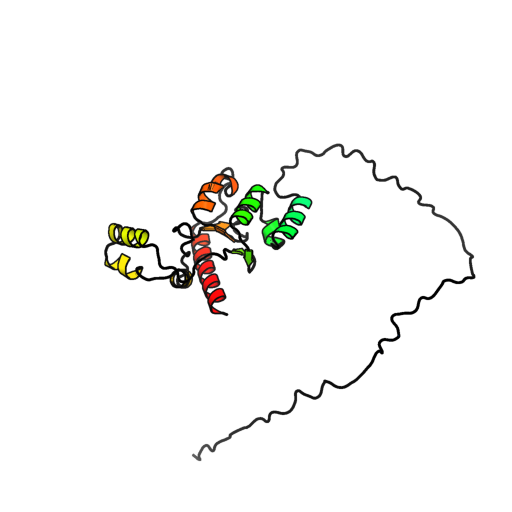63 -7.633 14.239 1.00 96.38 86 TRP A N 1
ATOM 641 C CA . TRP A 1 86 ? -8.177 -6.471 14.347 1.00 96.38 86 TRP A CA 1
ATOM 642 C C . TRP A 1 86 ? -7.917 -6.093 15.811 1.00 96.38 86 TRP A C 1
ATOM 644 O O . TRP A 1 86 ? -8.762 -6.288 16.687 1.00 96.38 86 TRP A O 1
ATOM 654 N N . SER A 1 87 ? -6.728 -5.560 16.084 1.00 95.25 87 SER A N 1
ATOM 655 C CA . SER A 1 87 ? -6.349 -5.089 17.414 1.00 95.25 87 SER A CA 1
ATOM 656 C C . SER A 1 87 ? -7.144 -3.855 17.837 1.00 95.25 87 SER A C 1
ATOM 658 O O . SER A 1 87 ? -7.663 -3.098 17.010 1.00 95.25 87 SER A O 1
ATOM 660 N N . ASP A 1 88 ? -7.182 -3.622 19.150 1.00 93.06 88 ASP A N 1
ATOM 661 C CA . ASP A 1 88 ? -7.815 -2.439 19.740 1.00 93.06 88 ASP A CA 1
ATOM 662 C C . ASP A 1 88 ? -7.242 -1.139 19.154 1.00 93.06 88 ASP A C 1
ATOM 664 O O . ASP A 1 88 ? -7.985 -0.190 18.934 1.00 93.06 88 ASP A O 1
ATOM 668 N N . GLU A 1 89 ? -5.945 -1.110 18.824 1.00 93.56 89 GLU A N 1
ATOM 669 C CA . GLU A 1 89 ? -5.279 0.053 18.224 1.0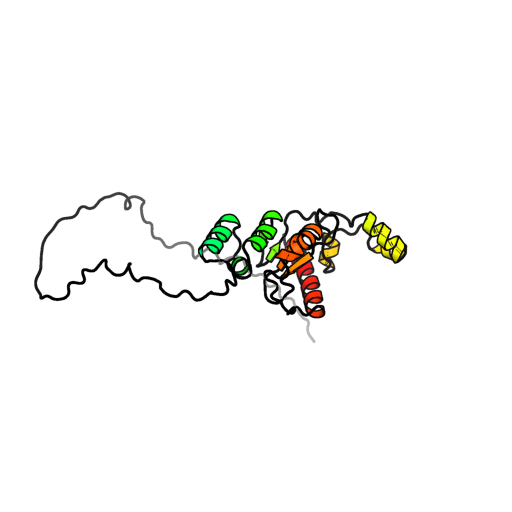0 93.56 89 GLU A CA 1
ATOM 670 C C . GLU A 1 89 ? -5.888 0.434 16.864 1.00 93.56 89 GLU A C 1
ATOM 672 O O . GLU A 1 89 ? -6.153 1.610 16.607 1.00 93.56 89 GLU A O 1
ATOM 677 N N . ILE A 1 90 ? -6.170 -0.557 16.014 1.00 95.00 90 ILE A N 1
ATOM 678 C CA . ILE A 1 90 ? -6.825 -0.345 14.717 1.00 95.00 90 ILE A CA 1
ATOM 679 C C . ILE A 1 90 ? -8.269 0.108 14.924 1.00 95.00 90 ILE A C 1
ATOM 681 O O . ILE A 1 90 ? -8.708 1.092 14.329 1.00 95.00 90 ILE A O 1
ATOM 685 N N . ILE A 1 91 ? -9.006 -0.589 15.788 1.00 94.38 91 ILE A N 1
ATOM 686 C CA . ILE A 1 91 ? -10.431 -0.335 16.024 1.00 94.38 91 ILE A CA 1
ATOM 687 C C . ILE A 1 91 ? -10.657 1.049 16.644 1.00 94.38 91 ILE A C 1
ATOM 689 O O . ILE A 1 91 ? -11.608 1.746 16.286 1.00 94.38 91 ILE A O 1
ATOM 693 N N . ASP A 1 92 ? -9.772 1.478 17.541 1.00 92.56 92 ASP A N 1
ATOM 694 C CA . ASP A 1 92 ? -9.823 2.795 18.171 1.00 92.56 92 ASP A CA 1
ATOM 695 C C . ASP A 1 92 ? -9.438 3.934 17.218 1.00 92.56 92 ASP A C 1
ATOM 697 O O . ASP A 1 92 ? -9.869 5.075 17.422 1.00 92.56 92 ASP A O 1
ATOM 701 N N . ALA A 1 93 ? -8.652 3.647 16.176 1.00 93.06 93 ALA A N 1
ATOM 702 C CA . ALA A 1 93 ? -8.290 4.625 15.155 1.00 93.06 93 ALA A CA 1
ATOM 703 C C . ALA A 1 93 ? -9.430 4.896 14.155 1.00 93.06 93 ALA A C 1
ATOM 705 O O . ALA A 1 93 ? -9.526 6.011 13.633 1.00 93.06 93 ALA A O 1
ATOM 706 N N . ILE A 1 94 ? -10.306 3.916 13.909 1.00 93.44 94 ILE A N 1
ATOM 707 C CA . ILE A 1 94 ? -11.417 4.027 12.953 1.00 93.44 94 ILE A CA 1
ATOM 708 C C . ILE A 1 94 ? -12.440 5.075 13.413 1.00 93.44 94 ILE A C 1
ATOM 710 O O . ILE A 1 94 ? -12.923 5.070 14.549 1.00 93.44 94 ILE A O 1
ATOM 714 N N . LYS A 1 95 ? -12.827 5.978 12.504 1.00 90.12 95 LYS A N 1
ATOM 715 C CA . LYS A 1 95 ? -13.784 7.051 12.812 1.00 90.12 95 LYS A CA 1
ATOM 716 C C . LYS A 1 95 ? -15.234 6.631 12.676 1.00 90.12 95 LYS A C 1
ATOM 718 O O . LYS A 1 95 ? -16.076 7.128 13.425 1.00 90.12 95 LYS A O 1
ATOM 723 N N . THR A 1 96 ? -15.530 5.823 11.664 1.00 91.38 96 THR A N 1
ATOM 724 C CA . THR A 1 96 ? -16.901 5.545 11.223 1.00 91.38 96 THR A CA 1
ATOM 725 C C . THR A 1 96 ? -17.066 4.074 10.847 1.00 91.38 96 THR A C 1
ATOM 727 O O . THR A 1 96 ? -16.091 3.466 10.398 1.00 91.38 96 THR A O 1
ATOM 730 N N . PRO A 1 97 ? -18.266 3.489 11.009 1.00 90.88 97 PRO A N 1
ATOM 731 C CA . PRO A 1 97 ? -18.525 2.122 10.562 1.00 90.88 97 PRO A CA 1
ATOM 732 C C . PRO A 1 97 ? -18.256 1.947 9.063 1.00 90.88 97 PRO A C 1
ATOM 734 O O . PRO A 1 97 ? -17.669 0.952 8.656 1.00 90.88 97 PRO A O 1
ATOM 737 N N . GLU A 1 98 ? -18.586 2.957 8.255 1.00 93.06 98 GLU A N 1
ATOM 738 C CA . GLU A 1 98 ? -18.366 2.936 6.810 1.00 93.06 98 GLU A CA 1
ATOM 739 C C . GLU A 1 98 ? -16.873 2.871 6.453 1.00 93.06 98 GLU A C 1
ATOM 741 O O . GLU A 1 98 ? -16.495 2.213 5.489 1.00 93.06 98 GLU A O 1
ATOM 746 N N . GLU A 1 99 ? -16.004 3.521 7.234 1.00 94.19 99 GLU A N 1
ATOM 747 C CA . GLU A 1 99 ? -14.550 3.395 7.077 1.00 94.19 99 GLU A CA 1
ATOM 748 C C . GLU A 1 99 ? -14.079 1.961 7.375 1.00 94.19 99 GLU A C 1
ATOM 750 O O . GLU A 1 99 ? -13.270 1.418 6.622 1.00 94.19 99 GLU A O 1
ATOM 755 N N . ALA A 1 100 ? -14.610 1.325 8.427 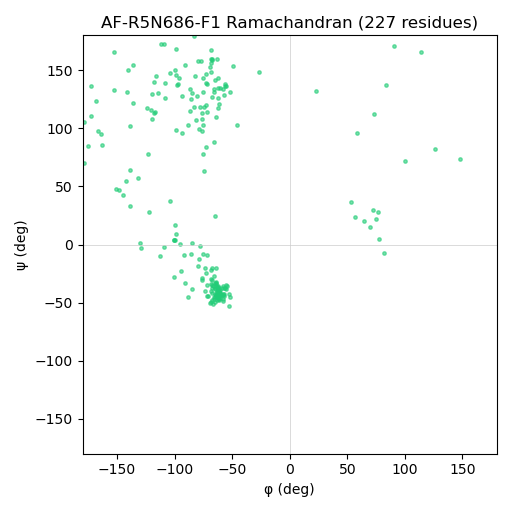1.00 94.44 100 ALA A N 1
ATOM 756 C CA . ALA A 1 100 ? -14.299 -0.073 8.731 1.00 94.44 100 ALA A CA 1
ATOM 757 C C . ALA A 1 100 ? -14.722 -1.008 7.591 1.00 94.44 100 ALA A C 1
ATOM 759 O O . ALA A 1 100 ? -13.973 -1.914 7.225 1.00 94.44 100 ALA A O 1
ATOM 760 N N . ASP A 1 101 ? -15.904 -0.776 7.016 1.00 95.44 101 ASP A N 1
ATOM 761 C CA . ASP A 1 101 ? -16.425 -1.572 5.906 1.00 95.44 101 ASP A CA 1
ATOM 762 C C . ASP A 1 101 ? -15.507 -1.502 4.678 1.00 95.44 101 ASP A C 1
ATOM 764 O O . ASP A 1 101 ? -15.224 -2.538 4.083 1.00 95.44 101 ASP A O 1
ATOM 768 N N . VAL A 1 102 ? -14.922 -0.337 4.365 1.00 96.38 102 VAL A N 1
ATOM 769 C CA . VAL A 1 102 ? -13.933 -0.211 3.274 1.00 96.38 102 VAL A CA 1
ATOM 770 C C . VAL A 1 102 ? -12.733 -1.137 3.488 1.00 96.38 102 VAL A C 1
ATOM 772 O O . VAL A 1 102 ? -12.280 -1.796 2.551 1.00 96.38 102 VAL A O 1
ATOM 775 N N . TYR A 1 103 ? -12.210 -1.207 4.712 1.00 96.50 103 TYR A N 1
ATOM 776 C CA . TYR A 1 103 ? -11.069 -2.068 5.032 1.00 96.50 103 TYR A CA 1
ATOM 777 C C . TYR A 1 103 ? -11.441 -3.559 5.040 1.00 96.50 103 TYR A C 1
ATOM 779 O O . TYR A 1 103 ? -10.634 -4.398 4.629 1.00 96.50 103 TYR A O 1
ATOM 787 N N . LYS A 1 104 ? -12.663 -3.898 5.470 1.00 95.50 104 LYS A N 1
ATOM 788 C CA . LYS A 1 104 ? -13.188 -5.271 5.414 1.00 95.50 104 LYS A CA 1
ATOM 789 C C . LYS A 1 104 ? -13.373 -5.736 3.974 1.00 95.50 104 LYS A C 1
ATOM 791 O O . LYS A 1 104 ? -12.902 -6.818 3.627 1.00 95.50 104 LYS A O 1
ATOM 796 N N . ASP A 1 105 ? -13.984 -4.904 3.135 1.00 95.19 105 ASP A N 1
ATOM 797 C CA . ASP A 1 105 ? -14.218 -5.187 1.718 1.00 95.19 105 ASP A CA 1
ATOM 798 C C . ASP A 1 105 ? -12.900 -5.352 0.948 1.00 95.19 105 ASP A C 1
ATOM 800 O O . ASP A 1 105 ? -12.790 -6.215 0.075 1.00 95.19 105 ASP A O 1
ATOM 804 N N . ALA A 1 106 ? -11.872 -4.581 1.317 1.00 94.44 106 ALA A N 1
ATOM 805 C CA . ALA A 1 106 ? -10.516 -4.718 0.783 1.00 94.44 106 ALA A CA 1
ATOM 806 C C . ALA A 1 106 ? -9.773 -5.975 1.290 1.00 94.44 106 ALA A C 1
ATOM 808 O O . ALA A 1 106 ? -8.692 -6.299 0.788 1.00 94.44 106 ALA A O 1
ATOM 809 N N . GLY A 1 107 ? -10.328 -6.695 2.274 1.00 94.50 107 GLY A N 1
ATOM 810 C CA . GLY A 1 107 ? -9.772 -7.938 2.813 1.00 94.50 107 GLY A CA 1
ATOM 811 C C . GLY A 1 107 ? -8.514 -7.750 3.664 1.00 94.50 107 GLY A C 1
ATOM 812 O O . GLY A 1 107 ? -7.662 -8.646 3.695 1.00 94.50 107 GLY A O 1
ATOM 813 N N . LEU A 1 108 ? -8.368 -6.599 4.330 1.00 96.25 108 LEU A N 1
ATOM 814 C CA . LEU A 1 108 ? -7.149 -6.258 5.065 1.00 96.25 108 LEU A CA 1
ATOM 815 C C . LEU A 1 108 ? -6.995 -7.057 6.362 1.00 96.25 108 LEU A C 1
ATOM 817 O O . LEU A 1 108 ? -7.967 -7.384 7.052 1.00 96.25 108 LEU A O 1
ATOM 821 N N . LYS A 1 109 ? -5.743 -7.358 6.714 1.00 95.81 109 LYS A N 1
ATOM 822 C CA . LYS A 1 109 ? -5.382 -8.069 7.944 1.00 95.81 109 LYS A CA 1
ATOM 823 C C . LYS A 1 109 ? -4.512 -7.199 8.830 1.00 95.81 109 LYS A C 1
ATOM 825 O O . LYS A 1 109 ? -3.620 -6.524 8.332 1.00 95.81 109 LYS A O 1
ATOM 830 N N . ASP A 1 110 ? -4.766 -7.254 10.132 1.00 95.69 110 ASP A N 1
ATOM 831 C CA . ASP A 1 110 ? -3.899 -6.616 11.114 1.00 95.69 110 ASP A CA 1
ATOM 832 C C . ASP A 1 110 ? -2.591 -7.399 11.227 1.00 95.69 110 ASP A C 1
ATOM 834 O O . ASP A 1 110 ? -2.570 -8.569 11.623 1.00 95.69 110 ASP A O 1
ATOM 838 N N . VAL A 1 111 ? -1.508 -6.751 10.821 1.00 92.81 111 VAL A N 1
ATOM 839 C CA . VAL A 1 111 ? -0.153 -7.271 10.888 1.00 92.81 111 VAL A CA 1
ATOM 840 C C . VAL A 1 111 ? 0.749 -6.152 11.393 1.00 92.81 111 VAL A C 1
ATOM 842 O O . VAL A 1 111 ? 0.847 -5.082 10.794 1.00 92.81 111 VAL A O 1
ATOM 845 N N . ASN A 1 112 ? 1.428 -6.408 12.514 1.00 87.38 112 ASN A N 1
ATOM 846 C CA . ASN A 1 112 ? 2.370 -5.471 13.135 1.00 87.38 112 ASN A CA 1
ATOM 847 C C . ASN A 1 112 ? 1.776 -4.067 13.386 1.00 87.38 112 ASN A C 1
ATOM 849 O O . ASN A 1 112 ? 2.482 -3.069 13.226 1.00 87.38 112 ASN A O 1
ATOM 853 N N . GLY A 1 113 ? 0.494 -3.987 13.762 1.00 90.44 113 GLY A N 1
ATOM 854 C CA . GLY A 1 113 ? -0.182 -2.717 14.043 1.00 90.44 113 GLY A CA 1
ATOM 855 C C . GLY A 1 113 ? -0.533 -1.917 12.787 1.00 90.44 113 GLY A C 1
ATOM 856 O O . GLY A 1 113 ? -0.671 -0.702 12.860 1.00 90.44 113 GLY A O 1
ATOM 857 N N . ASN A 1 114 ? -0.635 -2.568 11.624 1.00 95.75 114 ASN A N 1
ATOM 858 C CA . ASN A 1 114 ? -1.094 -1.973 10.368 1.00 95.75 114 ASN A CA 1
ATOM 859 C C . ASN A 1 114 ? -2.070 -2.916 9.656 1.00 95.75 114 ASN A C 1
ATOM 861 O O . ASN A 1 114 ? -1.999 -4.132 9.810 1.00 95.75 114 ASN A O 1
ATOM 865 N N . LEU A 1 115 ? -2.955 -2.360 8.830 1.00 96.69 115 LEU A N 1
ATOM 866 C CA . LEU A 1 115 ? -3.846 -3.121 7.962 1.00 96.69 115 LEU A CA 1
ATOM 867 C C . LEU A 1 115 ? -3.172 -3.404 6.618 1.00 96.69 115 LEU A C 1
ATOM 869 O O . LEU A 1 115 ? -3.096 -2.546 5.739 1.00 96.69 115 LEU A O 1
ATOM 873 N N . GLU A 1 116 ? -2.692 -4.631 6.455 1.00 96.62 116 GLU A N 1
ATOM 874 C CA . GLU A 1 116 ? -1.928 -5.069 5.291 1.00 96.62 116 GLU A CA 1
ATOM 875 C C . GLU A 1 116 ? -2.758 -5.926 4.331 1.00 96.62 116 GLU A C 1
ATOM 877 O O . GLU A 1 116 ? -3.619 -6.716 4.737 1.00 96.62 116 GLU A O 1
ATOM 882 N N . ARG A 1 117 ? -2.451 -5.822 3.033 1.00 95.19 117 ARG A N 1
ATOM 883 C CA . ARG A 1 117 ? -3.012 -6.683 1.990 1.00 95.19 117 ARG A CA 1
ATOM 884 C C . ARG A 1 117 ? -2.252 -8.001 1.910 1.00 95.19 117 ARG A C 1
ATOM 886 O O . ARG A 1 117 ? -1.031 -8.071 2.074 1.00 95.19 117 ARG A O 1
ATOM 893 N N . THR A 1 118 ? -2.995 -9.061 1.603 1.00 93.50 118 THR A N 1
ATOM 894 C CA . THR A 1 118 ? -2.476 -10.437 1.486 1.00 93.50 118 THR A CA 1
ATOM 895 C C . THR A 1 118 ? -2.515 -10.979 0.055 1.00 93.50 118 THR A C 1
ATOM 897 O O . THR A 1 118 ? -1.921 -12.014 -0.233 1.00 93.50 118 THR A O 1
ATOM 900 N N . ASP A 1 119 ? -3.168 -10.264 -0.859 1.00 94.75 119 ASP A N 1
ATOM 901 C CA . ASP A 1 119 ? -3.395 -10.618 -2.264 1.00 94.75 119 ASP A CA 1
ATOM 902 C C . ASP A 1 119 ? -2.402 -9.942 -3.234 1.00 94.75 119 ASP A C 1
ATOM 904 O O . ASP A 1 119 ? -2.565 -10.014 -4.453 1.00 94.75 119 ASP A O 1
ATOM 908 N N . ILE A 1 120 ? -1.363 -9.277 -2.717 1.00 95.44 120 ILE A N 1
ATOM 909 C CA . ILE A 1 120 ? -0.303 -8.690 -3.542 1.00 95.44 120 ILE A CA 1
ATOM 910 C C . ILE A 1 120 ? 0.588 -9.810 -4.092 1.00 95.44 120 ILE A C 1
ATOM 912 O O . ILE A 1 120 ? 1.263 -10.516 -3.343 1.00 95.44 120 ILE A O 1
ATOM 916 N N . ASP A 1 121 ? 0.665 -9.928 -5.419 1.00 96.56 121 ASP A N 1
ATOM 917 C CA . ASP A 1 121 ? 1.666 -10.779 -6.065 1.00 96.56 121 ASP A CA 1
ATOM 918 C C . ASP A 1 121 ? 3.041 -10.095 -6.015 1.00 96.56 121 ASP A C 1
ATOM 920 O O . ASP A 1 121 ? 3.345 -9.177 -6.782 1.00 96.56 121 ASP A O 1
ATOM 924 N N . TRP A 1 122 ? 3.900 -10.545 -5.100 1.00 96.62 122 TRP A N 1
ATOM 925 C CA . TRP A 1 122 ? 5.244 -9.993 -4.919 1.00 96.62 122 TRP A CA 1
ATOM 926 C C . TRP A 1 122 ? 6.199 -10.279 -6.087 1.00 96.62 122 TRP A C 1
ATOM 928 O O . TRP A 1 122 ? 7.163 -9.534 -6.279 1.00 96.62 122 TRP A O 1
ATOM 938 N N . ASN A 1 123 ? 5.927 -11.309 -6.893 1.00 96.75 123 ASN A N 1
ATOM 939 C CA . ASN A 1 123 ? 6.722 -11.654 -8.074 1.00 96.75 123 ASN A CA 1
ATOM 940 C C . ASN A 1 123 ? 6.192 -10.991 -9.354 1.00 96.75 123 ASN A C 1
ATOM 942 O O . ASN A 1 123 ? 6.869 -11.032 -10.388 1.00 96.75 123 ASN A O 1
ATOM 946 N N . ALA A 1 124 ? 5.017 -10.356 -9.298 1.00 96.94 124 ALA A N 1
ATOM 947 C CA . ALA A 1 124 ? 4.466 -9.615 -10.421 1.00 96.94 124 ALA A CA 1
ATOM 948 C C . ALA A 1 124 ? 5.427 -8.512 -10.862 1.00 96.94 124 ALA A C 1
ATOM 950 O O . ALA A 1 124 ? 5.961 -7.744 -10.055 1.00 96.94 124 ALA A O 1
ATOM 951 N N . LYS A 1 125 ? 5.637 -8.431 -12.175 1.00 97.19 125 LYS A N 1
ATOM 952 C CA . LYS A 1 125 ? 6.411 -7.358 -12.799 1.00 97.19 125 LYS A CA 1
ATOM 953 C C . LYS A 1 125 ? 5.583 -6.085 -12.889 1.00 97.19 125 LYS A C 1
ATOM 955 O O . LYS A 1 125 ? 4.357 -6.133 -12.945 1.00 97.19 125 LYS A O 1
ATOM 960 N N . ILE A 1 126 ? 6.272 -4.950 -12.994 1.00 96.88 126 ILE A N 1
ATOM 961 C CA . ILE A 1 126 ? 5.632 -3.666 -13.305 1.00 96.88 126 ILE A CA 1
ATOM 962 C C . ILE A 1 126 ? 4.760 -3.813 -14.569 1.00 96.88 126 ILE A C 1
ATOM 964 O O . ILE A 1 126 ? 5.268 -4.313 -15.580 1.00 96.88 126 ILE A O 1
ATOM 968 N N . PRO A 1 127 ? 3.491 -3.355 -14.552 1.00 96.56 127 PRO A N 1
ATOM 969 C CA . PRO A 1 127 ? 2.605 -3.475 -15.704 1.00 96.56 127 PRO A CA 1
ATOM 970 C C . PRO A 1 127 ? 3.188 -2.827 -16.969 1.00 96.56 127 PRO A C 1
ATOM 972 O O . PRO A 1 127 ? 3.792 -1.747 -16.933 1.00 96.56 127 PRO A O 1
ATOM 975 N N . GLN A 1 128 ? 3.027 -3.502 -18.111 1.00 95.81 128 GLN A N 1
ATOM 976 C CA . GLN A 1 128 ? 3.691 -3.120 -19.361 1.00 95.81 128 GLN A CA 1
ATOM 977 C C . GLN A 1 128 ? 3.243 -1.744 -19.873 1.00 95.81 128 GLN A C 1
ATOM 979 O O . GLN A 1 128 ? 4.045 -1.004 -20.443 1.00 95.81 128 GLN A O 1
ATOM 984 N N . ASP A 1 129 ? 1.986 -1.365 -19.649 1.00 96.56 129 ASP A N 1
ATOM 985 C CA . ASP A 1 129 ? 1.465 -0.034 -19.967 1.00 96.56 129 ASP A CA 1
ATOM 986 C C . ASP A 1 129 ? 2.204 1.066 -19.183 1.00 96.56 129 ASP A C 1
ATOM 988 O O . ASP A 1 129 ? 2.526 2.114 -19.750 1.00 96.56 129 ASP A O 1
ATOM 992 N N . LYS A 1 130 ? 2.576 0.813 -17.920 1.00 96.62 130 LYS A N 1
ATOM 993 C CA . LYS A 1 130 ? 3.371 1.744 -17.103 1.00 96.62 130 LYS A CA 1
ATOM 994 C C . LYS A 1 130 ? 4.784 1.878 -17.650 1.00 96.62 130 LYS A C 1
ATOM 996 O O . LYS A 1 130 ? 5.287 2.997 -17.740 1.00 96.62 130 LYS A O 1
ATOM 1001 N N . ILE A 1 131 ? 5.404 0.773 -18.067 1.00 97.31 131 ILE A N 1
ATOM 1002 C CA . ILE A 1 131 ? 6.722 0.792 -18.722 1.00 97.31 131 ILE A CA 1
ATOM 1003 C C . ILE A 1 131 ? 6.663 1.577 -20.037 1.00 97.31 131 ILE A C 1
ATOM 1005 O O . ILE A 1 131 ? 7.499 2.449 -20.271 1.00 97.31 131 ILE A O 1
ATOM 1009 N N . ASN A 1 132 ? 5.646 1.344 -20.867 1.00 97.44 132 ASN A N 1
ATOM 1010 C CA . ASN A 1 132 ? 5.455 2.074 -22.122 1.00 97.44 132 ASN A CA 1
ATOM 1011 C C . ASN A 1 132 ? 5.233 3.573 -21.876 1.00 97.44 132 ASN A C 1
ATOM 1013 O O . ASN A 1 132 ? 5.789 4.414 -22.584 1.00 97.44 132 ASN A O 1
ATOM 1017 N N . ARG A 1 133 ? 4.478 3.926 -20.830 1.00 96.56 133 ARG A N 1
ATOM 1018 C CA . ARG A 1 133 ? 4.300 5.317 -20.410 1.00 96.56 133 ARG A CA 1
ATOM 1019 C C . ARG A 1 133 ? 5.618 5.946 -19.961 1.00 96.56 133 ARG A C 1
ATOM 1021 O O . ARG A 1 133 ? 5.908 7.069 -20.362 1.00 96.56 133 ARG A O 1
ATOM 1028 N N . MET A 1 134 ? 6.434 5.241 -19.174 1.00 96.56 134 MET A N 1
ATOM 1029 C CA . MET A 1 134 ? 7.769 5.721 -18.794 1.00 96.56 134 MET A CA 1
ATOM 1030 C C . MET A 1 134 ? 8.652 5.939 -20.021 1.00 96.56 134 MET A C 1
ATOM 1032 O O . MET A 1 134 ? 9.307 6.972 -20.111 1.00 96.56 134 MET A O 1
ATOM 1036 N N . ARG A 1 135 ? 8.603 5.019 -20.990 1.00 97.50 135 ARG A N 1
ATOM 1037 C CA . ARG A 1 135 ? 9.333 5.129 -22.257 1.00 97.50 135 ARG A CA 1
ATOM 1038 C C . ARG A 1 135 ? 8.952 6.398 -23.010 1.00 97.50 135 ARG A C 1
ATOM 1040 O O . ARG A 1 135 ? 9.820 7.155 -23.425 1.00 97.50 135 ARG A O 1
ATOM 1047 N N . SER A 1 136 ? 7.653 6.674 -23.110 1.00 97.62 136 SER A N 1
ATOM 1048 C CA . SER A 1 136 ? 7.146 7.872 -23.783 1.00 97.62 136 SER A CA 1
ATOM 1049 C C . SER A 1 136 ? 7.484 9.179 -23.059 1.00 97.62 136 SER A C 1
ATOM 1051 O O . SER A 1 136 ? 7.650 10.195 -23.728 1.00 97.62 136 SER A O 1
ATOM 1053 N N . LEU A 1 137 ? 7.521 9.191 -21.723 1.00 97.44 137 LEU A N 1
ATOM 1054 C CA . LEU A 1 137 ? 7.709 10.419 -20.936 1.00 97.44 137 LEU A CA 1
ATOM 1055 C C . LEU A 1 137 ? 9.178 10.727 -20.631 1.00 97.44 137 LEU A C 1
ATOM 1057 O O . LEU A 1 137 ? 9.548 11.893 -20.524 1.00 97.44 137 LEU A O 1
ATOM 1061 N N . TYR A 1 138 ? 9.996 9.690 -20.457 1.00 96.50 138 TYR A N 1
ATOM 1062 C CA . TYR A 1 138 ? 11.353 9.795 -19.917 1.00 96.50 138 TYR A CA 1
ATOM 1063 C C . TYR A 1 138 ? 12.416 9.101 -20.784 1.00 96.50 138 TYR A C 1
ATOM 1065 O O . TYR A 1 138 ? 13.600 9.191 -20.469 1.00 96.50 138 TYR A O 1
ATOM 1073 N N . GLY A 1 139 ? 12.015 8.438 -21.874 1.00 96.94 139 GLY A N 1
ATOM 1074 C CA . GLY A 1 139 ? 12.909 7.755 -22.809 1.00 96.94 139 GLY A CA 1
ATOM 1075 C C . GLY A 1 139 ? 13.189 6.288 -22.468 1.00 96.94 139 GLY A C 1
ATOM 1076 O O . GLY A 1 139 ? 12.834 5.782 -21.398 1.00 96.94 139 GLY A O 1
ATOM 1077 N N . ASP A 1 140 ? 13.842 5.603 -23.410 1.00 96.75 140 ASP A N 1
ATOM 1078 C CA . ASP A 1 140 ? 14.137 4.166 -23.344 1.00 96.75 140 ASP A CA 1
ATOM 1079 C C . ASP A 1 140 ? 15.017 3.796 -22.146 1.00 96.75 140 ASP A C 1
ATOM 1081 O O . ASP A 1 140 ? 14.692 2.858 -21.426 1.00 96.75 140 ASP A O 1
ATOM 1085 N N . GLU A 1 141 ? 16.066 4.579 -21.866 1.00 96.50 141 GLU A N 1
ATOM 1086 C CA . GLU A 1 141 ? 17.004 4.305 -20.765 1.00 96.50 141 GLU A CA 1
ATOM 1087 C C . GLU A 1 141 ? 16.290 4.211 -19.408 1.00 96.50 141 GLU A C 1
ATOM 1089 O O . GLU A 1 141 ? 16.563 3.322 -18.596 1.00 96.50 141 GLU A O 1
ATOM 1094 N N . VAL A 1 142 ? 15.344 5.122 -19.158 1.00 94.81 142 VAL A N 1
ATOM 1095 C CA . VAL A 1 142 ? 14.559 5.104 -17.925 1.00 94.81 142 VAL A CA 1
ATOM 1096 C C . VAL A 1 142 ? 13.643 3.889 -17.923 1.00 94.81 142 VAL A C 1
ATOM 1098 O O . VAL A 1 142 ? 13.657 3.144 -16.950 1.00 94.81 142 VAL A O 1
ATOM 1101 N N . ALA A 1 143 ? 12.886 3.650 -18.996 1.00 95.56 143 ALA A N 1
ATOM 1102 C CA . ALA A 1 143 ? 11.966 2.516 -19.074 1.00 95.56 143 ALA A CA 1
ATOM 1103 C C . ALA A 1 143 ? 12.672 1.168 -18.872 1.00 95.56 143 ALA A C 1
ATOM 1105 O O . ALA A 1 143 ? 12.180 0.325 -18.124 1.00 95.56 143 ALA A O 1
ATOM 1106 N N . ASP A 1 144 ? 13.844 0.987 -19.474 1.00 94.88 144 ASP A N 1
ATOM 1107 C CA . ASP A 1 144 ? 14.610 -0.255 -19.405 1.00 94.88 144 ASP A CA 1
ATOM 1108 C C . ASP A 1 144 ? 15.160 -0.519 -17.996 1.00 94.88 144 ASP A C 1
ATOM 1110 O O . ASP A 1 144 ? 15.221 -1.670 -17.573 1.00 94.88 144 ASP A O 1
ATOM 1114 N N . ARG A 1 145 ? 15.455 0.530 -17.210 1.00 94.12 145 ARG A N 1
ATOM 1115 C CA . ARG A 1 145 ? 15.841 0.398 -15.790 1.00 94.12 145 ARG A CA 1
ATOM 1116 C C . ARG A 1 145 ? 14.724 -0.183 -14.917 1.00 94.12 145 ARG A C 1
ATOM 1118 O O . ARG A 1 145 ? 15.003 -0.825 -13.903 1.00 94.12 145 ARG A O 1
ATOM 1125 N N . TRP A 1 146 ? 13.471 0.098 -15.265 1.00 93.56 146 TRP A N 1
ATOM 1126 C CA . TRP A 1 146 ? 12.296 -0.385 -14.535 1.00 93.56 146 TRP A CA 1
ATOM 1127 C C . TRP A 1 146 ? 11.723 -1.669 -15.129 1.00 93.56 146 TRP A C 1
ATOM 1129 O O . TRP A 1 146 ? 11.060 -2.429 -14.424 1.00 93.56 146 TRP A O 1
ATOM 1139 N N . SER A 1 147 ? 11.992 -1.923 -16.407 1.00 91.94 147 SER A N 1
ATOM 1140 C CA . SER A 1 147 ? 11.568 -3.129 -17.099 1.00 91.94 147 SER A CA 1
ATOM 1141 C C . SER A 1 147 ? 12.088 -4.371 -16.377 1.00 91.94 147 SER A C 1
ATOM 1143 O O . SER A 1 147 ? 13.268 -4.487 -16.055 1.00 91.94 147 SER A O 1
ATOM 1145 N N . GLY A 1 148 ? 11.187 -5.308 -16.091 1.00 92.56 148 GLY A N 1
ATOM 1146 C CA . GLY A 1 148 ? 11.528 -6.559 -15.419 1.00 92.56 148 GLY A CA 1
ATOM 1147 C C . GLY A 1 148 ? 11.634 -6.491 -13.894 1.00 92.56 148 GLY A C 1
ATOM 1148 O O . GLY A 1 148 ? 11.710 -7.560 -13.294 1.00 92.56 148 GLY A O 1
ATOM 1149 N N . LYS A 1 149 ? 11.571 -5.305 -13.268 1.00 96.75 149 LYS A N 1
ATOM 1150 C CA . LYS A 1 149 ? 11.448 -5.202 -11.805 1.00 96.75 149 LYS A CA 1
ATOM 1151 C C . LYS A 1 149 ? 10.120 -5.782 -11.333 1.00 96.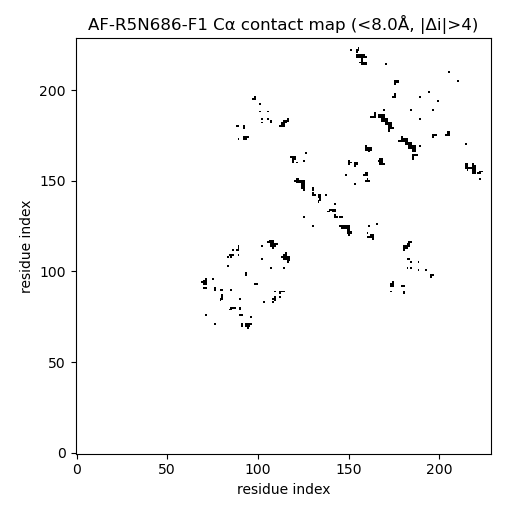75 149 LYS A C 1
ATOM 1153 O O . LYS A 1 149 ? 9.087 -5.589 -11.980 1.00 96.75 149 LYS A O 1
ATOM 1158 N N . THR A 1 150 ? 10.169 -6.455 -10.193 1.00 97.69 150 THR A N 1
ATOM 1159 C CA . THR A 1 150 ? 9.015 -7.047 -9.512 1.00 97.69 150 THR A CA 1
ATOM 1160 C C . THR A 1 150 ? 8.502 -6.157 -8.383 1.00 97.69 150 THR A C 1
ATOM 1162 O O . THR A 1 150 ? 9.175 -5.210 -7.969 1.00 97.69 150 THR A O 1
ATOM 1165 N N . ASN A 1 151 ? 7.326 -6.469 -7.843 1.00 97.88 151 ASN A N 1
ATOM 1166 C CA . ASN A 1 151 ? 6.825 -5.852 -6.616 1.00 97.88 151 ASN A CA 1
ATOM 1167 C C . ASN A 1 151 ? 7.802 -6.002 -5.441 1.00 97.88 151 ASN A C 1
ATOM 1169 O O . ASN A 1 151 ? 8.013 -5.032 -4.714 1.00 97.88 151 ASN A O 1
ATOM 1173 N N . MET A 1 152 ? 8.476 -7.148 -5.317 1.00 97.56 152 MET A N 1
ATOM 1174 C CA . MET A 1 152 ? 9.528 -7.371 -4.322 1.00 97.56 152 MET A CA 1
ATOM 1175 C C . MET A 1 152 ? 10.709 -6.395 -4.491 1.00 97.56 152 MET A C 1
ATOM 1177 O O . MET A 1 152 ? 11.174 -5.796 -3.519 1.00 97.56 152 MET A O 1
ATOM 1181 N N . ASP A 1 153 ? 11.167 -6.162 -5.727 1.00 97.62 153 ASP A N 1
ATOM 1182 C CA . ASP A 1 153 ? 12.234 -5.186 -6.005 1.00 97.62 153 ASP A CA 1
ATOM 1183 C C . ASP A 1 153 ? 11.816 -3.752 -5.655 1.00 97.62 153 ASP A C 1
ATOM 1185 O O . ASP A 1 153 ? 12.638 -2.939 -5.227 1.00 97.62 153 ASP A O 1
ATOM 1189 N N . LEU A 1 154 ? 10.535 -3.426 -5.842 1.00 97.50 154 LEU A N 1
ATOM 1190 C CA . LEU A 1 154 ? 9.997 -2.104 -5.541 1.00 97.50 154 LEU A CA 1
ATOM 1191 C C . LEU A 1 154 ? 10.028 -1.822 -4.041 1.00 97.50 154 LEU A C 1
ATOM 1193 O O . LEU A 1 154 ? 10.589 -0.801 -3.632 1.00 97.50 154 LEU A O 1
ATOM 1197 N N . ILE A 1 155 ? 9.495 -2.731 -3.225 1.00 97.50 155 ILE A N 1
ATOM 1198 C CA . ILE A 1 155 ? 9.447 -2.534 -1.772 1.00 97.50 155 ILE A CA 1
ATOM 1199 C C . ILE A 1 155 ? 10.845 -2.554 -1.143 1.00 97.50 155 ILE A C 1
ATOM 1201 O O . ILE A 1 155 ? 11.120 -1.767 -0.237 1.00 97.50 155 ILE A O 1
ATOM 1205 N N . LYS A 1 156 ? 11.791 -3.314 -1.718 1.00 97.06 156 LYS A N 1
ATOM 1206 C CA . LYS A 1 156 ? 13.218 -3.263 -1.354 1.00 97.06 156 LYS A CA 1
ATOM 1207 C C . LYS A 1 156 ? 13.812 -1.860 -1.487 1.00 97.06 156 LYS A C 1
ATOM 1209 O O . LYS A 1 156 ? 14.637 -1.435 -0.679 1.00 97.06 156 LYS A O 1
ATOM 1214 N N . GLU A 1 157 ? 13.395 -1.124 -2.514 1.00 96.00 157 GLU A N 1
ATOM 1215 C CA . GLU A 1 157 ? 13.811 0.260 -2.746 1.00 96.00 157 GLU A CA 1
ATOM 1216 C C . GLU A 1 157 ? 12.962 1.288 -1.967 1.00 96.00 157 GLU A C 1
ATOM 1218 O O . GLU A 1 157 ? 13.212 2.494 -2.076 1.00 96.00 157 GLU A O 1
ATOM 1223 N N . GLY A 1 158 ? 11.987 0.841 -1.167 1.00 96.31 158 GLY A N 1
ATOM 1224 C CA . GLY A 1 158 ? 11.036 1.687 -0.439 1.00 96.31 158 GLY A CA 1
ATOM 1225 C C . GLY A 1 158 ? 9.925 2.257 -1.319 1.00 96.31 158 GLY A C 1
ATOM 1226 O O . GLY A 1 158 ? 9.437 3.358 -1.076 1.00 96.31 158 GLY A O 1
ATOM 1227 N N . LYS A 1 159 ? 9.564 1.565 -2.400 1.00 96.75 159 LYS A N 1
ATOM 1228 C CA . LYS A 1 159 ? 8.531 1.998 -3.347 1.00 96.75 159 LYS A CA 1
ATOM 1229 C C . LYS A 1 159 ? 7.305 1.116 -3.191 1.00 96.75 159 LYS A C 1
ATOM 1231 O O . LYS A 1 159 ? 7.441 -0.098 -3.106 1.00 96.75 159 LYS A O 1
ATOM 1236 N N . ALA A 1 160 ? 6.126 1.730 -3.238 1.00 97.44 160 ALA A N 1
ATOM 1237 C CA . ALA A 1 160 ? 4.864 1.003 -3.161 1.00 97.44 160 ALA A CA 1
ATOM 1238 C C . ALA A 1 160 ? 4.776 -0.079 -4.246 1.00 97.44 160 ALA A C 1
ATOM 1240 O O . ALA A 1 160 ? 5.135 0.213 -5.385 1.00 97.44 160 ALA A O 1
ATOM 1241 N N . PRO A 1 161 ? 4.310 -1.297 -3.958 1.00 97.94 161 PRO A N 1
ATOM 1242 C CA . PRO A 1 161 ? 4.076 -2.308 -4.983 1.00 97.94 161 PRO A CA 1
ATOM 1243 C C . PRO A 1 161 ? 2.897 -1.907 -5.886 1.00 97.94 161 PRO A C 1
ATOM 1245 O O . PRO A 1 161 ? 2.158 -0.965 -5.591 1.00 97.94 161 PRO A O 1
ATOM 1248 N N . TYR A 1 162 ? 2.740 -2.603 -7.008 1.00 97.69 162 TYR A N 1
ATOM 1249 C CA . TYR A 1 162 ? 1.525 -2.576 -7.816 1.00 97.69 162 TYR A CA 1
ATOM 1250 C C . TYR A 1 162 ? 0.507 -3.577 -7.268 1.00 97.69 162 TYR A C 1
ATOM 1252 O O . TYR A 1 162 ? 0.852 -4.733 -7.023 1.00 97.69 162 TYR A O 1
ATOM 1260 N N . GLY A 1 163 ? -0.726 -3.121 -7.078 1.00 96.00 163 GLY A N 1
ATOM 1261 C CA . GLY A 1 163 ? -1.854 -3.928 -6.642 1.00 96.00 163 GLY A CA 1
ATOM 1262 C C . GLY A 1 163 ? -2.532 -4.694 -7.783 1.00 96.00 163 GLY A C 1
ATOM 1263 O O . GLY A 1 163 ? -2.150 -4.558 -8.951 1.00 96.00 163 GLY A O 1
ATOM 1264 N N . PRO A 1 164 ? -3.572 -5.480 -7.458 1.00 94.44 164 PRO A N 1
ATOM 1265 C CA . PRO A 1 164 ? -4.368 -6.228 -8.433 1.00 94.44 164 PRO A CA 1
ATOM 1266 C C . PRO A 1 164 ? -5.137 -5.325 -9.408 1.00 94.44 164 PRO A C 1
ATOM 1268 O O . PRO A 1 164 ? -5.490 -5.767 -10.498 1.00 94.44 164 PRO A O 1
ATOM 1271 N N . ASP A 1 165 ? -5.357 -4.056 -9.055 1.00 95.19 165 ASP A N 1
ATOM 1272 C CA . ASP A 1 165 ? -5.957 -3.051 -9.936 1.00 95.19 165 ASP A CA 1
ATOM 1273 C C . ASP A 1 165 ? -4.969 -2.480 -10.974 1.00 95.19 165 ASP A C 1
ATOM 1275 O O . ASP A 1 165 ? -5.342 -1.657 -11.809 1.00 95.19 165 ASP A O 1
ATOM 1279 N N . GLY A 1 166 ? -3.706 -2.922 -10.952 1.00 95.19 166 GLY A N 1
ATOM 1280 C CA . GLY A 1 166 ? -2.659 -2.473 -11.870 1.00 95.19 166 GLY A CA 1
ATOM 1281 C C . GLY A 1 166 ? -2.078 -1.096 -11.533 1.00 95.19 166 GLY A C 1
ATOM 1282 O O . GLY A 1 166 ? -1.230 -0.584 -12.275 1.00 95.19 166 GLY A O 1
ATOM 1283 N N . GLU A 1 167 ? -2.484 -0.497 -10.414 1.00 97.19 167 GLU A N 1
ATOM 1284 C CA . GLU A 1 167 ? -1.954 0.765 -9.905 1.00 97.19 167 GLU A CA 1
ATOM 1285 C C . GLU A 1 167 ? -1.106 0.543 -8.651 1.00 97.19 167 GLU A C 1
ATOM 1287 O O . GLU A 1 167 ? -0.975 -0.566 -8.142 1.00 97.19 167 GLU A O 1
ATOM 1292 N N . ARG A 1 168 ? -0.433 1.595 -8.177 1.00 96.94 168 ARG A N 1
ATOM 1293 C CA . ARG A 1 168 ? 0.369 1.507 -6.950 1.00 96.94 168 ARG A CA 1
ATOM 1294 C C . ARG A 1 168 ? -0.555 1.415 -5.739 1.00 96.94 168 ARG A C 1
ATOM 1296 O O . ARG A 1 168 ? -1.504 2.188 -5.647 1.00 96.94 168 ARG A O 1
ATOM 1303 N N . ILE A 1 169 ? -0.209 0.555 -4.785 1.00 97.88 169 ILE A N 1
ATOM 1304 C CA . ILE A 1 169 ? -0.868 0.532 -3.477 1.00 97.88 169 ILE A CA 1
ATOM 1305 C C . ILE A 1 169 ? -0.647 1.874 -2.767 1.00 97.88 169 ILE A C 1
ATOM 1307 O O . ILE A 1 169 ? 0.462 2.424 -2.745 1.00 97.88 169 ILE A O 1
ATOM 1311 N N . ASN A 1 170 ? -1.717 2.405 -2.192 1.00 96.75 170 ASN A N 1
ATOM 1312 C CA . ASN A 1 170 ? -1.727 3.604 -1.377 1.00 96.75 170 ASN A CA 1
ATOM 1313 C C . ASN A 1 170 ? -1.667 3.219 0.100 1.00 96.75 170 ASN A C 1
ATOM 1315 O O . ASN A 1 170 ? -2.348 2.298 0.535 1.00 96.75 170 ASN A O 1
ATOM 1319 N N . LEU A 1 171 ? -0.864 3.959 0.864 1.00 96.31 171 LEU A N 1
ATOM 1320 C CA . LEU A 1 171 ? -0.908 3.909 2.323 1.00 96.31 171 LEU A CA 1
ATOM 1321 C C . LEU A 1 171 ? -1.837 5.013 2.811 1.00 96.31 171 LEU A C 1
ATOM 1323 O O . LEU A 1 171 ? -1.673 6.171 2.410 1.00 96.31 171 LEU A O 1
ATOM 1327 N N . HIS A 1 172 ? -2.792 4.639 3.651 1.00 94.69 172 HIS A N 1
ATOM 1328 C CA . HIS A 1 172 ? -3.782 5.527 4.239 1.00 94.69 172 HIS A CA 1
ATOM 1329 C C . HIS A 1 172 ? -3.658 5.507 5.763 1.00 94.69 172 HIS A C 1
ATOM 1331 O O . HIS A 1 172 ? -3.636 4.436 6.351 1.00 94.69 172 HIS A O 1
ATOM 1337 N N . HIS A 1 173 ? -3.581 6.673 6.401 1.00 94.25 173 HIS A N 1
ATOM 1338 C CA . HIS A 1 173 ? -3.645 6.784 7.861 1.00 94.25 173 HIS A CA 1
ATOM 1339 C C . HIS A 1 173 ? -5.077 6.564 8.337 1.00 94.25 173 HIS A C 1
ATOM 1341 O O . HIS A 1 173 ? -5.950 7.358 7.981 1.00 94.25 173 HIS A O 1
ATOM 1347 N N . ILE A 1 174 ? -5.311 5.529 9.143 1.00 93.50 174 ILE A N 1
ATOM 1348 C CA . ILE A 1 174 ? -6.642 5.188 9.654 1.00 93.50 174 ILE A CA 1
ATOM 1349 C C . ILE A 1 174 ? -7.168 6.337 10.519 1.00 93.50 174 ILE A C 1
ATOM 1351 O O . ILE A 1 174 ? -6.504 6.841 11.424 1.00 93.50 174 ILE A O 1
ATOM 1355 N N . GLY A 1 175 ? -8.362 6.833 10.208 1.00 89.25 175 GLY A N 1
ATOM 1356 C CA . GLY A 1 175 ? -8.887 8.015 10.875 1.00 89.25 175 GLY A CA 1
ATOM 1357 C C . GLY A 1 175 ? -8.079 9.297 10.611 1.00 89.25 175 GLY A C 1
ATOM 1358 O O . GLY A 1 175 ? -8.240 10.282 11.335 1.00 89.25 175 GLY A O 1
ATOM 1359 N N . GLN A 1 176 ? -7.267 9.372 9.551 1.00 86.12 176 GLN A N 1
ATOM 1360 C CA . GLN A 1 176 ? -6.586 10.598 9.092 1.00 86.12 176 GLN A CA 1
ATOM 1361 C C . GLN A 1 176 ? -5.694 11.270 10.162 1.00 86.12 176 GLN A C 1
ATOM 1363 O O . GLN A 1 176 ? -5.464 12.481 10.087 1.00 86.12 176 GLN A O 1
ATOM 1368 N N . LYS A 1 177 ? -5.215 10.517 11.164 1.00 85.12 177 LYS A N 1
ATOM 1369 C CA . LYS A 1 177 ? -4.289 11.019 12.191 1.00 85.12 177 LYS A CA 1
ATOM 1370 C C . LYS A 1 177 ? -2.849 10.636 11.838 1.00 85.12 177 LYS A C 1
ATOM 1372 O O . LYS A 1 177 ? -2.619 9.501 11.430 1.00 85.12 177 LYS A O 1
ATOM 1377 N N . PRO A 1 178 ? -1.865 11.532 11.987 1.00 83.50 178 PRO A N 1
ATOM 1378 C CA . PRO A 1 178 ? -0.488 11.257 11.571 1.00 83.50 178 PRO A CA 1
ATOM 1379 C C . PRO A 1 178 ? 0.214 10.165 12.396 1.00 83.50 178 PRO A C 1
ATOM 1381 O O . PRO A 1 178 ? 1.209 9.618 11.938 1.00 83.50 178 PRO A O 1
ATOM 1384 N N . ASP A 1 179 ? -0.276 9.873 13.600 1.00 86.38 179 ASP A N 1
ATOM 1385 C CA . ASP A 1 179 ? 0.223 8.846 14.520 1.00 86.38 179 ASP A CA 1
ATOM 1386 C C . ASP A 1 179 ? -0.604 7.550 14.491 1.00 86.38 179 ASP A C 1
ATOM 1388 O O . ASP A 1 179 ? -0.341 6.643 15.275 1.00 86.38 179 ASP A O 1
ATOM 1392 N N . SER A 1 180 ? -1.603 7.464 13.606 1.00 91.12 180 SER A N 1
ATOM 1393 C CA . SER A 1 180 ? -2.444 6.273 13.471 1.00 91.12 180 SER A CA 1
ATOM 1394 C C . SER A 1 180 ? -1.773 5.161 12.661 1.00 91.12 180 SER A C 1
ATOM 1396 O O . SER A 1 180 ? -0.915 5.442 11.815 1.00 91.12 180 SER A O 1
ATOM 1398 N N . PRO A 1 181 ? -2.223 3.908 12.851 1.00 95.06 181 PRO A N 1
ATOM 1399 C CA . PRO A 1 181 ? -1.924 2.808 11.947 1.00 95.06 181 PRO A CA 1
ATOM 1400 C C . PRO A 1 181 ? -2.175 3.127 10.472 1.00 95.06 181 PRO A C 1
ATOM 1402 O O . PRO A 1 181 ? -3.036 3.940 10.116 1.00 95.06 181 PRO A O 1
ATOM 1405 N N . LEU A 1 182 ? -1.454 2.430 9.595 1.00 96.62 182 LEU A N 1
ATOM 1406 C CA . LEU A 1 182 ? -1.618 2.533 8.150 1.00 96.62 182 LEU A CA 1
ATOM 1407 C C . LEU A 1 182 ? -2.480 1.396 7.599 1.00 96.62 182 LEU A C 1
ATOM 1409 O O . LEU A 1 182 ? -2.386 0.259 8.050 1.00 96.62 182 LEU A O 1
ATOM 1413 N N . ALA A 1 183 ? -3.258 1.700 6.565 1.00 97.12 183 ALA A N 1
ATOM 1414 C CA . ALA A 1 183 ? -3.984 0.743 5.745 1.00 97.12 183 ALA A CA 1
ATOM 1415 C C . ALA A 1 183 ? -3.446 0.731 4.307 1.00 97.12 183 ALA A C 1
ATOM 1417 O O . ALA A 1 183 ? -3.303 1.781 3.669 1.00 97.12 183 ALA A O 1
ATOM 1418 N N . GLU A 1 184 ? -3.156 -0.463 3.793 1.00 97.75 184 GLU A N 1
ATOM 1419 C CA . GLU A 1 184 ? -2.800 -0.711 2.398 1.00 97.75 184 GLU A CA 1
ATOM 1420 C C . GLU A 1 184 ? -4.073 -0.792 1.542 1.00 97.75 184 GLU A C 1
ATOM 1422 O O . GLU A 1 184 ? -4.793 -1.782 1.578 1.00 97.75 184 GLU A O 1
ATOM 1427 N N . LEU A 1 185 ? -4.346 0.227 0.729 1.00 97.62 185 LEU A N 1
ATOM 1428 C CA . LEU A 1 185 ? -5.494 0.252 -0.185 1.00 97.62 185 LEU A CA 1
ATOM 1429 C C . LEU A 1 185 ? -5.036 0.294 -1.639 1.00 97.62 185 LEU A C 1
ATOM 1431 O O . LEU A 1 185 ? -4.057 0.962 -1.980 1.00 97.62 185 LEU A O 1
ATOM 1435 N N . THR A 1 186 ? -5.767 -0.358 -2.534 1.00 97.50 186 THR A N 1
ATOM 1436 C CA . THR A 1 186 ? -5.588 -0.128 -3.971 1.00 97.50 186 THR A CA 1
ATOM 1437 C C . THR A 1 186 ? -5.929 1.320 -4.333 1.00 97.50 186 THR A C 1
ATOM 1439 O O . THR A 1 186 ? -6.622 2.036 -3.602 1.00 97.50 186 THR A O 1
ATOM 1442 N N . ASP A 1 187 ? -5.430 1.792 -5.474 1.00 96.56 187 ASP A N 1
ATOM 1443 C CA . ASP A 1 187 ? -5.760 3.136 -5.956 1.00 96.56 187 ASP A CA 1
ATOM 1444 C C . ASP A 1 187 ? -7.257 3.270 -6.242 1.00 96.56 187 ASP A C 1
ATOM 1446 O O . ASP A 1 187 ? -7.862 4.301 -5.937 1.00 96.56 187 ASP A O 1
ATOM 1450 N N . THR A 1 188 ? -7.861 2.197 -6.746 1.00 96.44 188 THR A N 1
ATOM 1451 C CA . THR A 1 188 ? -9.297 2.126 -7.011 1.00 96.44 188 THR A CA 1
ATOM 1452 C C . THR A 1 188 ? -10.126 2.206 -5.728 1.00 96.44 188 THR A C 1
ATOM 1454 O O . THR A 1 188 ? -11.039 3.033 -5.657 1.00 96.44 188 THR A O 1
ATOM 1457 N N . GLU A 1 189 ? -9.803 1.411 -4.701 1.00 96.69 189 GLU A N 1
ATOM 1458 C CA . GLU A 1 189 ? -10.496 1.435 -3.400 1.00 96.69 189 GLU A CA 1
ATOM 1459 C C . GLU A 1 189 ? -10.357 2.805 -2.730 1.00 96.69 189 GLU A C 1
ATOM 1461 O O . GLU A 1 189 ? -11.353 3.393 -2.308 1.00 96.69 189 GLU A O 1
ATO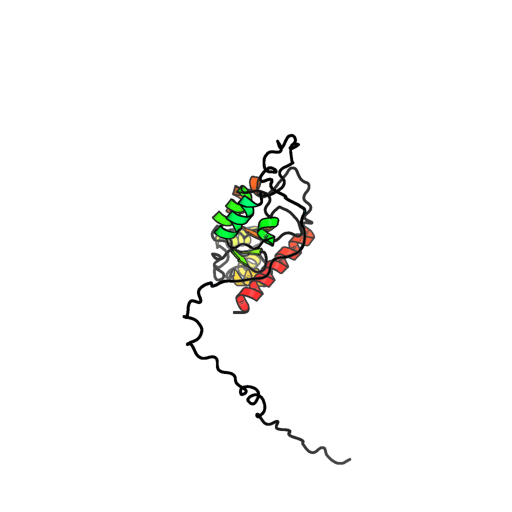M 1466 N N . HIS A 1 190 ? -9.141 3.358 -2.698 1.00 95.62 190 HIS A N 1
ATOM 1467 C CA . HIS A 1 190 ? -8.885 4.648 -2.064 1.00 95.62 190 HIS A CA 1
ATOM 1468 C C . HIS A 1 190 ? -9.638 5.793 -2.759 1.00 95.62 190 HIS A C 1
ATOM 1470 O O . HIS A 1 190 ? -10.187 6.670 -2.097 1.00 95.62 190 HIS A O 1
ATOM 1476 N N . LYS A 1 191 ? -9.675 5.817 -4.098 1.00 95.19 191 LYS A N 1
ATOM 1477 C CA . LYS A 1 191 ? -10.365 6.880 -4.851 1.00 95.19 191 LYS A CA 1
ATOM 1478 C C . LYS A 1 191 ? -11.878 6.757 -4.800 1.00 95.19 191 LYS A C 1
ATOM 1480 O O . LYS A 1 191 ? -12.560 7.775 -4.709 1.00 95.19 191 LYS A O 1
ATOM 1485 N N . THR A 1 192 ? -12.399 5.537 -4.881 1.00 95.44 192 THR A N 1
ATOM 1486 C CA . THR A 1 192 ? -13.848 5.297 -4.855 1.00 95.44 192 THR A CA 1
ATOM 1487 C C . THR A 1 192 ? -14.430 5.667 -3.493 1.00 95.44 192 THR A C 1
ATOM 1489 O O . THR A 1 192 ? -15.507 6.253 -3.428 1.00 95.44 192 THR A O 1
ATOM 1492 N N . ASN A 1 193 ? -13.669 5.426 -2.423 1.00 94.88 193 ASN A N 1
ATOM 1493 C CA . ASN A 1 193 ? -14.070 5.708 -1.047 1.00 94.88 193 ASN A CA 1
ATOM 1494 C C . ASN A 1 193 ? -13.479 7.014 -0.487 1.00 94.88 193 ASN A C 1
ATOM 1496 O O . ASN A 1 193 ? -13.514 7.239 0.719 1.00 94.88 193 ASN A O 1
ATOM 1500 N N . ASP A 1 194 ? -12.967 7.912 -1.338 1.00 93.12 194 ASP A N 1
ATOM 1501 C CA . ASP A 1 194 ? -12.292 9.152 -0.916 1.00 93.12 194 ASP A CA 1
ATOM 1502 C C . ASP A 1 194 ? -13.152 10.017 0.023 1.00 93.12 194 ASP A C 1
ATOM 1504 O O . ASP A 1 194 ? -12.635 10.616 0.960 1.00 93.12 194 ASP A O 1
ATOM 1508 N N . GLY A 1 195 ? -14.472 10.057 -0.194 1.00 91.88 195 GLY A N 1
ATOM 1509 C CA . GLY A 1 195 ? -15.403 10.803 0.661 1.00 91.88 195 GLY A CA 1
ATOM 1510 C C . GLY A 1 195 ? -15.669 10.174 2.033 1.00 91.88 195 GLY A C 1
ATOM 1511 O O . GLY A 1 195 ? -16.109 10.885 2.929 1.00 91.88 195 GLY A O 1
ATOM 1512 N N . ILE A 1 196 ? -15.410 8.873 2.187 1.00 92.38 196 ILE A N 1
ATOM 1513 C CA . ILE A 1 196 ? -15.533 8.139 3.457 1.00 92.38 196 ILE A CA 1
ATOM 1514 C C . ILE A 1 196 ? -14.210 8.238 4.226 1.00 92.38 196 ILE A C 1
ATOM 1516 O O . ILE A 1 196 ? -14.195 8.542 5.414 1.00 92.38 196 ILE A O 1
ATOM 1520 N N . LEU A 1 197 ? -13.093 8.037 3.522 1.00 91.44 197 LEU A N 1
ATOM 1521 C CA . LEU A 1 197 ? -11.748 7.981 4.095 1.00 91.44 197 LEU A CA 1
ATOM 1522 C C . LEU A 1 197 ? -11.182 9.362 4.471 1.00 91.44 197 LEU A C 1
ATOM 1524 O O . LEU A 1 197 ? -10.386 9.477 5.403 1.00 91.44 197 LEU A O 1
ATOM 1528 N N . HIS A 1 198 ? -11.567 10.428 3.758 1.00 90.25 198 HIS A N 1
ATOM 1529 C CA . HIS A 1 198 ? -11.042 11.778 3.988 1.00 90.25 198 HIS A CA 1
ATOM 1530 C C . HIS A 1 198 ? -12.131 12.752 4.423 1.00 90.25 198 HIS A C 1
ATOM 1532 O O . HIS A 1 198 ? -12.981 13.171 3.634 1.00 90.25 198 HIS A O 1
ATOM 1538 N N . ASP A 1 199 ? -12.021 13.232 5.660 1.00 86.62 199 ASP A N 1
ATOM 1539 C CA . ASP A 1 199 ? -12.800 14.371 6.131 1.00 86.62 199 ASP A CA 1
ATOM 1540 C C . ASP A 1 199 ? -12.165 15.670 5.612 1.00 86.62 199 ASP A C 1
ATOM 1542 O O . ASP A 1 199 ? -11.179 16.184 6.151 1.00 86.62 199 ASP A O 1
ATOM 1546 N N . LYS A 1 200 ? -12.741 16.200 4.528 1.00 85.69 200 LYS A N 1
ATOM 1547 C CA . LYS A 1 200 ? -12.284 17.429 3.853 1.00 85.69 200 LYS A CA 1
ATOM 1548 C C . LYS A 1 200 ? -12.650 18.709 4.600 1.00 85.69 200 LYS A C 1
ATOM 1550 O O . LYS A 1 200 ? -12.213 19.785 4.195 1.00 85.69 200 LYS A O 1
ATOM 1555 N N . THR A 1 201 ? -13.459 18.619 5.656 1.00 82.88 201 THR A N 1
ATOM 1556 C CA . THR A 1 201 ? -13.798 19.781 6.488 1.00 82.88 201 THR A CA 1
ATOM 1557 C C . THR A 1 201 ? -12.684 20.114 7.480 1.00 82.88 201 THR A C 1
ATOM 1559 O O . THR A 1 201 ? -12.609 21.242 7.969 1.00 82.88 201 THR A O 1
ATOM 1562 N N . LYS A 1 202 ? -11.780 19.159 7.733 1.00 78.88 202 LYS A N 1
ATOM 1563 C CA . LYS A 1 202 ? -10.633 19.309 8.626 1.00 78.88 202 LYS A CA 1
ATOM 1564 C C . LYS A 1 202 ? -9.372 19.675 7.856 1.00 78.88 202 LYS A C 1
ATOM 1566 O O . LYS A 1 202 ? -9.107 19.179 6.760 1.00 78.88 202 LYS A O 1
ATOM 1571 N N . THR A 1 203 ? -8.554 20.529 8.462 1.00 77.25 203 THR A N 1
ATOM 1572 C CA . THR A 1 203 ? -7.204 20.793 7.959 1.00 77.25 203 THR A CA 1
ATOM 1573 C C . THR A 1 203 ? -6.368 19.523 8.085 1.00 77.25 203 THR A C 1
ATOM 1575 O O . THR A 1 203 ? -6.365 18.882 9.129 1.00 77.25 203 THR A O 1
ATOM 1578 N N . SER A 1 204 ? -5.641 19.165 7.026 1.00 79.75 204 SER A N 1
ATOM 1579 C CA . SER A 1 204 ? -4.716 18.028 7.052 1.00 79.75 204 SER A CA 1
ATOM 1580 C C . SER A 1 204 ? -3.610 18.258 8.082 1.00 79.75 204 SER A C 1
ATOM 1582 O O . SER A 1 204 ? -2.782 19.146 7.899 1.00 79.75 204 SER A O 1
ATOM 1584 N N . GLU A 1 205 ? -3.551 17.400 9.097 1.00 82.06 205 GLU A N 1
ATOM 1585 C CA . GLU A 1 205 ? -2.472 17.370 10.097 1.00 82.06 205 GLU A CA 1
ATOM 1586 C C . GLU A 1 205 ? -1.206 16.668 9.568 1.00 82.06 205 GLU A C 1
ATOM 1588 O O . GLU A 1 205 ? -0.127 16.778 10.142 1.00 82.06 205 GLU A O 1
ATOM 1593 N N . ILE A 1 206 ? -1.315 15.972 8.430 1.00 80.19 206 ILE A N 1
ATOM 1594 C CA . ILE A 1 206 ? -0.222 15.197 7.839 1.00 80.19 206 ILE A CA 1
ATOM 1595 C C . ILE A 1 206 ? 0.774 16.107 7.111 1.00 80.19 206 ILE A C 1
ATOM 1597 O O . ILE A 1 206 ? 0.469 16.704 6.068 1.00 80.19 206 ILE A O 1
ATOM 1601 N N . GLU A 1 207 ? 2.018 16.112 7.582 1.00 84.88 207 GLU A N 1
ATOM 1602 C CA . GLU A 1 207 ? 3.137 16.740 6.885 1.00 84.88 207 GLU A CA 1
ATOM 1603 C C . GLU A 1 207 ? 3.615 15.882 5.703 1.00 84.88 207 GLU A C 1
ATOM 1605 O O . GLU A 1 207 ? 4.272 14.851 5.859 1.00 84.88 207 GLU A O 1
ATOM 1610 N N . ARG A 1 208 ? 3.337 16.331 4.472 1.00 86.00 208 ARG A N 1
ATOM 1611 C CA . ARG A 1 208 ? 3.644 15.580 3.234 1.00 86.00 208 ARG A CA 1
ATOM 1612 C C . ARG A 1 208 ? 5.106 15.109 3.109 1.00 86.00 208 ARG A C 1
ATOM 1614 O O . ARG A 1 208 ? 5.309 13.974 2.669 1.00 86.00 208 ARG A O 1
ATOM 1621 N N . PRO A 1 209 ? 6.136 15.915 3.446 1.00 88.56 209 PRO A N 1
ATOM 1622 C CA . PRO A 1 209 ? 7.525 15.464 3.359 1.00 88.56 209 PRO A CA 1
ATOM 1623 C C . PRO A 1 209 ? 7.874 14.387 4.392 1.00 88.56 209 PRO A C 1
ATOM 1625 O O . PRO A 1 209 ? 8.678 13.506 4.088 1.00 88.56 209 PRO A O 1
ATOM 1628 N N . VAL A 1 210 ? 7.274 14.453 5.585 1.00 89.31 210 VAL A N 1
ATOM 1629 C CA . VAL A 1 210 ? 7.452 13.456 6.651 1.00 89.31 210 VAL A CA 1
ATOM 1630 C C . VAL A 1 210 ? 6.785 12.154 6.235 1.00 89.31 210 VAL A C 1
ATOM 1632 O O . VAL A 1 210 ? 7.460 11.128 6.160 1.00 89.31 210 VAL A O 1
ATOM 1635 N N . PHE A 1 211 ? 5.525 12.226 5.799 1.00 89.75 211 PHE A N 1
ATOM 1636 C CA . PHE A 1 211 ? 4.791 11.057 5.330 1.00 89.75 211 PHE A CA 1
ATOM 1637 C C . PHE A 1 211 ? 5.490 10.364 4.159 1.00 89.75 211 PHE A C 1
ATOM 1639 O O . PHE A 1 211 ? 5.529 9.143 4.065 1.00 89.75 211 PHE A O 1
ATOM 1646 N N . ARG A 1 212 ? 6.135 11.117 3.258 1.00 90.50 212 ARG A N 1
ATOM 1647 C CA . ARG A 1 212 ? 6.927 10.499 2.187 1.00 90.50 212 ARG A CA 1
ATOM 1648 C C . ARG A 1 212 ? 8.022 9.576 2.735 1.00 90.50 212 ARG A C 1
ATOM 1650 O O . ARG A 1 212 ? 8.196 8.492 2.184 1.00 90.50 212 ARG A O 1
ATOM 1657 N N . LYS A 1 213 ? 8.748 9.999 3.773 1.00 93.19 213 LYS A N 1
ATOM 1658 C CA . LYS A 1 213 ? 9.800 9.183 4.400 1.00 93.19 213 LYS A CA 1
ATOM 1659 C C . LYS A 1 213 ? 9.212 7.981 5.129 1.00 93.19 213 LYS A C 1
ATOM 1661 O O . LYS A 1 213 ? 9.768 6.895 5.033 1.00 93.19 213 LYS A O 1
ATOM 1666 N N . GLU A 1 214 ? 8.088 8.180 5.805 1.00 94.19 214 GLU A N 1
ATOM 1667 C CA . GLU A 1 214 ? 7.341 7.121 6.483 1.00 94.19 214 GLU A CA 1
ATOM 1668 C C . GLU A 1 214 ? 6.921 6.023 5.503 1.00 94.19 214 GLU A C 1
ATOM 1670 O O . GLU A 1 214 ? 7.259 4.866 5.716 1.00 94.19 214 GLU A O 1
ATOM 1675 N N . ARG A 1 215 ? 6.328 6.379 4.355 1.00 95.00 215 ARG A N 1
ATOM 1676 C CA . ARG A 1 215 ? 5.989 5.402 3.306 1.00 95.00 215 ARG A CA 1
ATOM 1677 C C . ARG A 1 215 ? 7.214 4.654 2.783 1.00 95.00 215 ARG A C 1
ATOM 1679 O O . ARG A 1 215 ? 7.157 3.449 2.567 1.00 95.00 215 ARG A O 1
ATOM 1686 N N . GLU A 1 216 ? 8.322 5.360 2.547 1.00 95.88 216 GLU A N 1
ATOM 1687 C CA . GLU A 1 216 ? 9.562 4.727 2.078 1.00 95.88 216 GLU A CA 1
ATOM 1688 C C . GLU A 1 216 ? 10.116 3.731 3.114 1.00 95.88 216 GLU A C 1
ATOM 1690 O O . GLU A 1 216 ? 10.613 2.669 2.734 1.00 95.88 216 GLU A O 1
ATOM 1695 N N . ALA A 1 217 ? 10.013 4.050 4.408 1.00 96.31 217 ALA A N 1
ATOM 1696 C CA . ALA A 1 217 ? 10.403 3.163 5.501 1.00 96.31 217 ALA A CA 1
ATOM 1697 C C . ALA A 1 217 ? 9.443 1.974 5.648 1.00 96.31 217 ALA A C 1
ATOM 1699 O O . ALA A 1 217 ? 9.909 0.840 5.749 1.00 96.31 217 ALA A O 1
ATOM 1700 N N . TYR A 1 218 ? 8.134 2.217 5.577 1.00 96.50 218 TYR A N 1
ATOM 1701 C CA . TYR A 1 218 ? 7.090 1.197 5.641 1.00 96.50 218 TYR A CA 1
ATOM 1702 C C . TYR A 1 218 ? 7.334 0.089 4.614 1.00 96.50 218 TYR A C 1
ATOM 1704 O O . TYR A 1 218 ? 7.485 -1.074 4.975 1.00 96.50 218 TYR A O 1
ATOM 1712 N N . TRP A 1 219 ? 7.511 0.445 3.337 1.00 97.44 219 TRP A N 1
ATOM 1713 C CA . TRP A 1 219 ? 7.740 -0.557 2.291 1.00 97.44 219 TRP A CA 1
ATOM 1714 C C . TRP A 1 219 ? 9.057 -1.324 2.467 1.00 97.44 219 TRP A C 1
ATOM 1716 O O . TRP A 1 219 ? 9.123 -2.517 2.176 1.00 97.44 219 TRP A O 1
ATOM 1726 N N . ARG A 1 220 ? 10.107 -0.683 2.994 1.00 97.00 220 ARG A N 1
ATOM 1727 C CA . ARG A 1 220 ? 11.356 -1.392 3.325 1.00 97.00 220 ARG A CA 1
ATOM 1728 C C . ARG A 1 220 ? 11.163 -2.373 4.478 1.00 97.00 220 ARG A C 1
ATOM 1730 O O . ARG A 1 220 ? 11.757 -3.447 4.450 1.00 97.00 220 ARG A O 1
ATOM 1737 N N . ASN A 1 221 ? 10.350 -2.024 5.472 1.00 95.75 221 ASN A N 1
ATOM 1738 C CA . ASN A 1 221 ? 10.007 -2.928 6.568 1.00 95.75 221 ASN A CA 1
ATOM 1739 C C . ASN A 1 221 ? 9.195 -4.116 6.053 1.00 95.75 221 ASN A C 1
ATOM 1741 O O . ASN A 1 221 ? 9.597 -5.249 6.307 1.00 95.75 221 ASN A O 1
ATOM 1745 N N . ARG A 1 222 ? 8.195 -3.860 5.201 1.00 95.25 222 ARG A N 1
ATOM 1746 C CA . ARG A 1 222 ? 7.434 -4.890 4.484 1.00 95.25 222 ARG A CA 1
ATOM 1747 C C . ARG A 1 222 ? 8.351 -5.873 3.748 1.00 95.25 222 ARG A C 1
ATOM 1749 O O . ARG A 1 222 ? 8.202 -7.084 3.864 1.00 95.25 222 ARG A O 1
ATOM 1756 N N . TYR A 1 223 ? 9.367 -5.365 3.041 1.00 96.31 223 TYR A N 1
ATOM 1757 C CA . TYR A 1 223 ? 10.382 -6.208 2.394 1.00 96.31 223 TYR A CA 1
ATOM 1758 C C . TYR A 1 223 ? 11.146 -7.067 3.406 1.00 96.31 223 TYR A C 1
ATOM 1760 O O . TYR A 1 223 ? 11.351 -8.258 3.177 1.00 96.31 223 TYR A O 1
ATOM 1768 N N . ASN A 1 224 ? 11.592 -6.480 4.516 1.00 95.00 224 ASN A N 1
ATOM 1769 C CA . ASN A 1 224 ? 12.357 -7.204 5.529 1.00 95.00 224 ASN A CA 1
ATOM 1770 C C . ASN A 1 224 ? 11.529 -8.30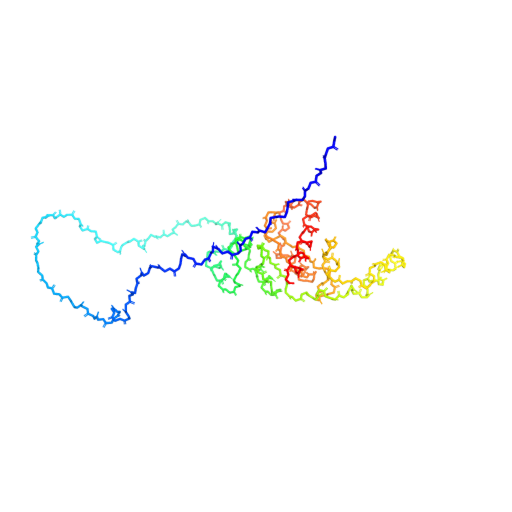7 6.197 1.00 95.00 224 ASN A C 1
ATOM 1772 O O . ASN A 1 224 ? 12.072 -9.369 6.472 1.00 95.00 224 ASN A O 1
ATOM 1776 N N . GLU A 1 225 ? 10.244 -8.074 6.449 1.00 92.75 225 GLU A N 1
ATOM 1777 C CA . GLU A 1 225 ? 9.322 -9.069 7.008 1.00 92.75 225 GLU A CA 1
ATOM 1778 C C . GLU A 1 225 ? 9.140 -10.254 6.062 1.00 92.75 225 GLU A C 1
ATOM 1780 O O . GLU A 1 225 ? 9.327 -11.398 6.468 1.00 92.75 225 GLU A O 1
ATOM 1785 N N . LEU A 1 226 ? 8.885 -9.985 4.779 1.00 92.50 226 LEU A N 1
ATOM 1786 C CA . LEU A 1 226 ? 8.702 -11.030 3.770 1.00 92.50 226 LEU A CA 1
ATOM 1787 C C . LEU A 1 226 ? 9.974 -11.855 3.513 1.00 92.50 226 LEU A C 1
ATOM 1789 O O . LEU A 1 226 ? 9.872 -13.012 3.126 1.00 92.50 226 LEU A O 1
ATOM 1793 N N . ASN A 1 227 ? 11.164 -11.280 3.726 1.00 90.44 227 ASN A N 1
ATOM 1794 C CA . ASN A 1 227 ? 12.453 -11.967 3.541 1.00 90.44 227 ASN A CA 1
ATOM 1795 C C . ASN A 1 227 ? 13.035 -12.575 4.829 1.00 90.44 227 ASN A C 1
ATOM 1797 O O . ASN A 1 227 ? 14.138 -13.122 4.798 1.00 90.44 227 ASN A O 1
ATOM 1801 N N . ARG A 1 228 ? 12.351 -12.441 5.970 1.00 83.75 228 ARG A N 1
ATOM 1802 C CA . ARG A 1 228 ? 12.769 -13.051 7.244 1.00 83.75 228 ARG A CA 1
ATOM 1803 C C . ARG A 1 228 ? 12.283 -14.492 7.419 1.00 83.75 228 ARG A C 1
ATOM 1805 O O . ARG A 1 228 ? 12.733 -15.134 8.366 1.00 83.75 228 ARG A O 1
ATOM 1812 N N . ASN A 1 229 ? 11.424 -14.973 6.521 1.00 52.50 229 ASN A N 1
ATOM 1813 C CA . ASN A 1 229 ? 10.834 -16.312 6.542 1.00 52.50 229 ASN A CA 1
ATOM 1814 C C . ASN A 1 229 ? 11.514 -17.271 5.563 1.00 52.50 229 ASN A C 1
ATOM 1816 O O . ASN A 1 229 ? 11.810 -16.845 4.424 1.00 52.50 229 ASN A O 1
#

Solvent-accessible surface area (backbone atoms only — not comparable to full-atom values): 14745 Å² total; per-residue (Å²): 141,82,85,90,80,89,84,90,82,88,80,84,94,80,88,89,83,84,84,84,84,82,86,84,91,80,74,97,76,80,84,80,80,89,84,83,90,84,85,89,87,89,88,88,82,84,90,90,81,88,81,87,70,103,68,89,85,74,75,82,86,77,79,80,68,89,68,80,78,83,44,65,51,72,67,56,47,54,54,50,30,72,75,69,67,43,51,68,72,58,59,70,34,37,50,42,71,70,48,51,49,55,44,56,76,68,57,48,39,69,52,98,73,23,32,39,63,82,80,61,56,48,77,43,53,64,55,66,68,58,40,52,49,36,28,75,76,65,34,61,74,55,19,58,74,51,54,84,40,24,23,50,58,31,13,63,73,23,32,64,34,55,32,91,86,72,38,52,41,38,80,39,44,39,59,63,36,81,89,39,42,42,32,58,33,43,49,67,58,49,62,76,39,37,80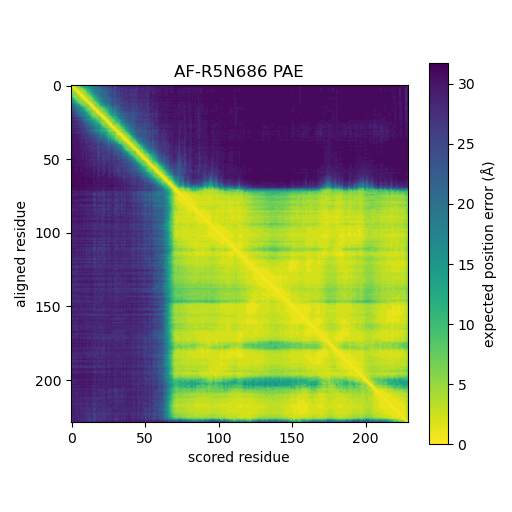,67,64,45,70,80,89,52,81,79,77,62,56,66,76,57,51,52,53,50,51,28,49,49,27,32,48,53,38,51,60,68,67,71,111

Radius of gyration: 31.73 Å; Cα contacts (8 Å, |Δi|>4): 229; chains: 1; bounding box: 99×61×92 Å

Mean predicted aligned error: 15.72 Å

Foldseek 3Di:
DDDDDDDDDDDDPDDDPPPPDDDDDDDPPPPDDDDDDDDDDDDDDDDDDDDDDPPPPDDPPDDDDPPPQFADDPVLLVVLCVVAVADPQLRRLAGDPVLSVLLVVQVFHD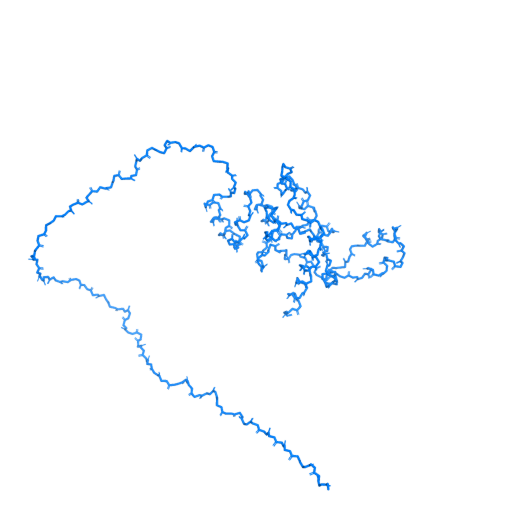DPQATDHDQDDQQDAQDVVVLVVCCVPPNDVRSVVRGNDGQLNQLLQLHFGQDPVSHGWDWAFRNLDQPGHTHTHHPVSCVVCVVVRDDPVDDRPDDPVVVSVVSSVVSNVVSVVVVVD

Secondary structure (DSSP, 8-state):
---------------SSSS--------TTSS-------------------------S-------------S--HHHHHHHHHHH---HHHHHH---HHHHHHHHHTT-EEETTEEE-S---TTPBPPHHHHHHHHHHH-HHHHHHHTT-BHHHHHHTT-PPB-TTSSBPEEEEGGG-TTSPEEEE-HHHHHHTHHHH--TTSPP---HHHHHHHHHHHHHHHHHHHT--

Sequence (229 aa):
MLGLEALTQEVSSSTLLEQANSLSEISEAELNSPIELDSKEHIQGLQGQEITSLGELNNPIEGKEPSEKTGLSLEEKVLLQDETGWSDEIIDAIKTPEEADVYKDAGLKDVNGNLERTDIDWNAKIPQDKINRMRSLYGDEVADRWSGKTNMDLIKEGKAPYGPDGERINLHHIGQKPDSPLAELTDTEHKTNDGILHDKTKTSEIERPVFRKEREAYWRNRYNELNRN